Protein AF-A0A077Z9S3-F1 (afdb_monomer)

Structure (mmCIF, N/CA/C/O backbone):
data_AF-A0A077Z9S3-F1
#
_entry.id   AF-A0A077Z9S3-F1
#
loop_
_atom_site.group_PDB
_atom_site.id
_atom_site.type_symbol
_atom_site.label_atom_id
_atom_site.label_alt_id
_atom_site.label_comp_id
_atom_site.label_asym_id
_atom_site.label_entity_id
_atom_site.label_seq_id
_atom_site.pdbx_PDB_ins_code
_atom_site.Cartn_x
_atom_site.Cartn_y
_atom_site.Cartn_z
_atom_site.occupancy
_atom_site.B_iso_or_equiv
_atom_site.auth_seq_id
_atom_site.auth_comp_id
_atom_site.auth_asym_id
_atom_site.auth_atom_id
_atom_site.pdbx_PDB_model_num
ATOM 1 N N . MET A 1 1 ? 0.930 -0.945 -27.521 1.00 84.94 1 MET A N 1
ATOM 2 C CA . MET A 1 1 ? 1.842 -0.625 -26.399 1.00 84.94 1 MET A CA 1
ATOM 3 C C . MET A 1 1 ? 2.915 0.375 -26.800 1.00 84.94 1 MET A C 1
ATOM 5 O O . MET A 1 1 ? 3.023 1.391 -26.134 1.00 84.94 1 MET A O 1
ATOM 9 N N . GLU A 1 2 ? 3.645 0.164 -27.898 1.00 87.12 2 GLU A N 1
ATOM 10 C CA . GLU A 1 2 ? 4.717 1.086 -28.324 1.00 87.12 2 GLU A CA 1
ATOM 11 C C . GLU A 1 2 ? 4.262 2.539 -28.501 1.00 87.12 2 GLU A C 1
ATOM 13 O O . GLU A 1 2 ? 4.891 3.433 -27.949 1.00 87.12 2 GLU A O 1
ATOM 18 N N . ALA A 1 3 ? 3.127 2.785 -29.165 1.00 88.88 3 ALA A N 1
ATOM 19 C CA . ALA A 1 3 ? 2.590 4.142 -29.313 1.00 88.88 3 ALA A CA 1
ATOM 20 C C . ALA A 1 3 ? 2.278 4.819 -27.961 1.00 88.88 3 ALA A C 1
ATOM 22 O O . ALA A 1 3 ? 2.549 6.005 -27.786 1.00 88.88 3 ALA A O 1
ATOM 23 N N . LEU A 1 4 ? 1.761 4.056 -26.986 1.00 89.69 4 LEU A N 1
ATOM 24 C CA . LEU A 1 4 ? 1.495 4.552 -25.630 1.00 89.69 4 LEU A CA 1
ATOM 25 C C . LEU A 1 4 ? 2.792 4.879 -24.888 1.00 89.69 4 LEU A C 1
ATOM 27 O O . LEU A 1 4 ? 2.858 5.896 -24.204 1.00 89.69 4 LEU A O 1
ATOM 31 N N . HIS A 1 5 ? 3.820 4.039 -25.024 1.00 91.12 5 HIS A N 1
ATOM 32 C CA . HIS A 1 5 ? 5.128 4.291 -24.420 1.00 91.12 5 HIS A CA 1
ATOM 33 C C . HIS A 1 5 ? 5.803 5.501 -25.062 1.00 91.12 5 HIS A C 1
ATOM 35 O O . HIS A 1 5 ? 6.268 6.380 -24.349 1.00 91.12 5 HIS A O 1
ATOM 41 N N . HIS A 1 6 ? 5.789 5.600 -26.392 1.00 91.62 6 HIS A N 1
ATOM 42 C CA . HIS A 1 6 ? 6.378 6.729 -27.104 1.00 91.62 6 HIS A CA 1
ATOM 43 C C . HIS A 1 6 ? 5.697 8.050 -26.719 1.00 91.62 6 HIS A C 1
ATOM 45 O O . HIS A 1 6 ? 6.374 9.005 -26.349 1.00 91.62 6 HIS A O 1
ATOM 51 N N . GLY A 1 7 ? 4.359 8.094 -26.717 1.00 93.25 7 GLY A N 1
ATOM 52 C CA . GLY A 1 7 ? 3.612 9.260 -26.235 1.00 93.25 7 GLY A CA 1
ATOM 53 C C . GLY A 1 7 ? 3.883 9.572 -24.759 1.00 93.25 7 GLY A C 1
ATOM 54 O O . GLY A 1 7 ? 4.046 10.734 -24.397 1.00 93.25 7 GLY A O 1
ATOM 55 N N . GLY A 1 8 ? 3.994 8.538 -23.920 1.00 92.94 8 GLY A N 1
ATOM 56 C CA . GLY A 1 8 ? 4.335 8.666 -22.505 1.00 92.94 8 GLY A CA 1
ATOM 57 C C . GLY A 1 8 ? 5.706 9.302 -22.268 1.00 92.94 8 GLY A C 1
ATOM 58 O O . GLY A 1 8 ? 5.798 10.231 -21.474 1.00 92.94 8 GLY A O 1
ATOM 59 N N . ILE A 1 9 ? 6.740 8.894 -23.011 1.00 94.19 9 ILE A N 1
ATOM 60 C CA . ILE A 1 9 ? 8.078 9.501 -22.909 1.00 94.19 9 ILE A CA 1
ATOM 61 C C . ILE A 1 9 ? 8.034 10.988 -23.268 1.00 94.19 9 ILE A C 1
ATOM 63 O O . ILE A 1 9 ? 8.572 11.816 -22.539 1.00 94.19 9 ILE A O 1
ATOM 67 N N . TRP A 1 10 ? 7.372 11.359 -24.368 1.00 95.38 10 TRP A N 1
ATOM 68 C CA . TRP A 1 10 ? 7.270 12.771 -24.751 1.00 95.38 10 TRP A CA 1
ATOM 69 C C . TRP A 1 10 ? 6.488 13.599 -23.732 1.00 95.38 10 TRP A C 1
ATOM 71 O O . TRP A 1 10 ? 6.837 14.756 -23.493 1.00 95.38 10 TRP A O 1
ATOM 81 N N . PHE A 1 11 ? 5.482 13.002 -23.092 1.00 93.75 11 PHE A N 1
ATOM 82 C CA . PHE A 1 11 ? 4.783 13.622 -21.974 1.00 93.75 11 PHE A CA 1
ATOM 83 C C . PHE A 1 11 ? 5.710 13.846 -20.770 1.00 93.75 11 PHE A C 1
ATOM 85 O O . PHE A 1 11 ? 5.720 14.938 -20.210 1.00 93.75 11 PHE A O 1
ATOM 92 N N . GLU A 1 12 ? 6.520 12.860 -20.390 1.00 93.19 12 GLU A N 1
ATOM 93 C CA . GLU A 1 12 ? 7.473 12.982 -19.278 1.00 93.19 12 GLU A CA 1
ATOM 94 C C . GLU A 1 12 ? 8.556 14.032 -19.566 1.00 93.19 12 GLU A C 1
ATOM 96 O O . GLU A 1 12 ? 8.849 14.869 -18.713 1.00 93.19 12 GLU A O 1
ATOM 101 N N . VAL A 1 13 ? 9.085 14.068 -20.794 1.00 93.94 13 VAL A N 1
ATOM 102 C CA . VAL A 1 13 ? 10.034 15.103 -21.239 1.00 93.94 13 VAL A CA 1
ATOM 103 C C . VAL A 1 13 ? 9.402 16.491 -21.171 1.00 93.94 13 VAL A C 1
ATOM 105 O O . VAL A 1 13 ? 10.035 17.438 -20.699 1.00 93.94 13 VAL A O 1
ATOM 108 N N . TRP A 1 14 ? 8.162 16.634 -21.642 1.00 95.69 14 TRP A N 1
ATOM 109 C CA . TRP A 1 14 ? 7.419 17.886 -21.523 1.00 95.69 14 TRP A CA 1
ATOM 110 C C . TRP A 1 14 ? 7.250 18.283 -20.052 1.00 95.69 14 TRP A C 1
ATOM 112 O O . TRP A 1 14 ? 7.585 19.407 -19.686 1.00 95.69 14 TRP A O 1
ATOM 122 N N . LEU A 1 15 ? 6.842 17.346 -19.193 1.00 93.50 15 LEU A N 1
ATOM 123 C CA . LEU A 1 15 ? 6.618 17.576 -17.768 1.00 93.50 15 LEU A CA 1
ATOM 124 C C . LEU A 1 15 ? 7.894 18.045 -17.050 1.00 93.50 15 LEU A C 1
ATOM 126 O O . LEU A 1 15 ? 7.853 19.009 -16.282 1.00 93.50 15 LEU A O 1
ATOM 130 N N . GLN A 1 16 ? 9.035 17.410 -17.330 1.00 93.56 16 GLN A N 1
ATOM 131 C CA . GLN A 1 16 ? 10.335 17.799 -16.777 1.00 93.56 16 GLN A CA 1
ATOM 132 C C . GLN A 1 16 ? 10.778 19.189 -17.243 1.00 93.56 16 GLN A C 1
ATOM 134 O O . GLN A 1 16 ? 11.301 19.968 -16.446 1.00 93.56 16 GLN A O 1
ATOM 139 N N . LYS A 1 17 ? 10.538 19.532 -18.516 1.00 94.06 17 LYS A N 1
ATOM 140 C CA . LYS A 1 17 ? 10.841 20.867 -19.053 1.00 94.06 17 LYS A CA 1
ATOM 141 C C . LYS A 1 17 ? 9.954 21.946 -18.439 1.00 94.06 17 LYS A C 1
ATOM 143 O O . LYS A 1 17 ? 10.453 23.009 -18.085 1.00 94.06 17 LYS A O 1
ATOM 148 N N . THR A 1 18 ? 8.658 21.682 -18.300 1.00 94.00 18 THR A N 1
ATOM 149 C CA . THR A 1 18 ? 7.697 22.639 -17.740 1.00 94.00 18 THR A CA 1
ATOM 150 C C . THR A 1 18 ? 7.936 22.886 -16.252 1.00 94.00 18 THR A C 1
ATOM 152 O O . THR A 1 18 ? 7.822 24.022 -15.801 1.00 94.00 18 THR A O 1
ATOM 155 N N . MET A 1 19 ? 8.303 21.855 -15.486 1.00 89.75 19 MET A N 1
ATOM 156 C CA . MET A 1 19 ? 8.546 21.955 -14.040 1.00 89.75 19 MET A CA 1
ATOM 157 C C . MET A 1 19 ? 10.037 21.940 -13.680 1.00 89.75 19 MET A C 1
ATOM 159 O O . MET A 1 19 ? 10.439 21.365 -12.665 1.00 89.75 19 MET A O 1
ATOM 163 N N . HIS A 1 20 ? 10.864 22.571 -14.512 1.00 87.56 20 HIS A N 1
ATOM 164 C CA . HIS A 1 20 ? 12.308 22.614 -14.312 1.00 87.56 20 HIS A CA 1
ATOM 165 C C . HIS A 1 20 ? 12.680 23.129 -12.905 1.00 87.56 20 HIS A C 1
ATOM 167 O O . HIS A 1 20 ? 12.107 24.094 -12.398 1.00 87.56 20 HIS A O 1
ATOM 173 N N . GLY A 1 21 ? 13.655 22.476 -12.264 1.00 87.31 21 GLY A N 1
ATOM 174 C CA . GLY A 1 21 ? 14.138 22.832 -10.922 1.00 87.31 21 GLY A CA 1
ATOM 175 C C . GLY A 1 21 ? 13.307 22.289 -9.751 1.00 87.31 21 GLY A C 1
ATOM 176 O O . GLY A 1 21 ? 13.644 22.553 -8.603 1.00 87.31 21 GLY A O 1
ATOM 177 N N . GLN A 1 22 ? 12.249 21.507 -9.996 1.00 87.62 22 GLN A N 1
ATOM 178 C CA . GLN A 1 22 ? 11.432 20.904 -8.928 1.00 87.62 22 GLN A CA 1
ATOM 179 C C . GLN A 1 22 ? 11.882 19.488 -8.524 1.00 87.62 22 GLN A C 1
ATOM 181 O O . GLN A 1 22 ? 11.200 18.828 -7.739 1.00 87.62 22 GLN A O 1
ATOM 186 N N . ALA A 1 23 ? 13.022 19.012 -9.038 1.00 86.31 23 ALA A N 1
ATOM 187 C CA . ALA A 1 23 ? 13.482 17.637 -8.843 1.00 86.31 23 ALA A CA 1
ATOM 188 C C . ALA A 1 23 ? 13.588 17.246 -7.361 1.00 86.31 23 ALA A C 1
ATOM 190 O O . ALA A 1 23 ? 13.010 16.238 -6.964 1.00 86.31 23 ALA A O 1
ATOM 191 N N . ASP A 1 24 ? 14.225 18.074 -6.530 1.00 84.88 24 ASP A N 1
ATOM 192 C CA . ASP A 1 24 ? 14.388 17.782 -5.100 1.00 84.88 24 ASP A CA 1
ATOM 193 C C . ASP A 1 24 ? 13.048 17.711 -4.362 1.00 84.88 24 ASP A C 1
ATOM 195 O O . ASP A 1 24 ? 12.854 16.857 -3.494 1.00 84.88 24 ASP A O 1
ATOM 199 N N . ARG A 1 25 ? 12.080 18.558 -4.744 1.00 84.81 25 ARG A N 1
ATOM 200 C CA . ARG A 1 25 ? 10.734 18.529 -4.158 1.00 84.81 25 ARG A CA 1
ATOM 201 C C . ARG A 1 25 ? 10.002 17.245 -4.520 1.00 84.81 25 ARG A C 1
ATOM 203 O O . ARG A 1 25 ? 9.473 16.590 -3.627 1.00 84.81 25 ARG A O 1
ATOM 210 N N . PHE A 1 26 ? 10.012 16.845 -5.790 1.00 84.62 26 PHE A N 1
ATOM 211 C CA . PHE A 1 26 ? 9.380 15.593 -6.217 1.00 84.62 26 PHE A CA 1
ATOM 212 C C . PHE A 1 26 ? 10.079 14.360 -5.632 1.00 84.62 26 PHE A C 1
ATOM 214 O O . PHE A 1 26 ? 9.418 13.424 -5.176 1.00 84.62 26 PHE A O 1
ATOM 221 N N . LEU A 1 27 ? 11.409 14.369 -5.531 1.00 81.31 27 LEU A N 1
ATOM 222 C CA . LEU A 1 27 ? 12.151 13.311 -4.844 1.00 81.31 27 LEU A CA 1
ATOM 223 C C . LEU A 1 27 ? 11.782 13.231 -3.356 1.00 81.31 27 LEU A C 1
ATOM 225 O O . LEU A 1 27 ? 11.619 12.127 -2.837 1.00 81.31 27 LEU A O 1
ATOM 229 N N . SER A 1 28 ? 11.601 14.371 -2.684 1.00 77.75 28 SER A N 1
ATOM 230 C CA . SER A 1 28 ? 11.150 14.424 -1.290 1.00 77.75 28 SER A CA 1
ATOM 231 C C . SER A 1 28 ? 9.721 13.899 -1.128 1.00 77.75 28 SER A C 1
ATOM 233 O O . SER A 1 28 ? 9.504 12.978 -0.347 1.00 77.75 28 SER A O 1
ATOM 235 N N . ILE A 1 29 ? 8.766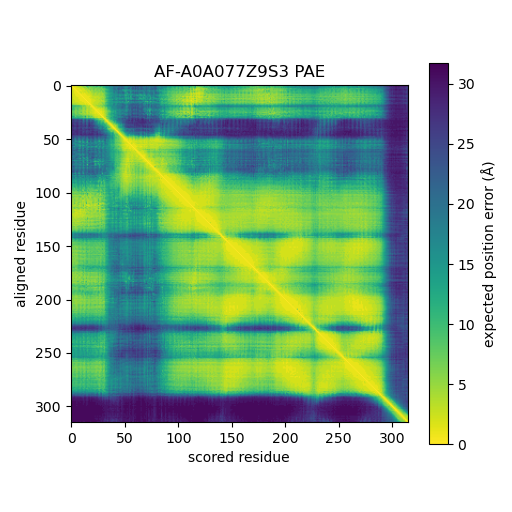 14.370 -1.937 1.00 74.56 29 ILE A N 1
ATOM 236 C CA . ILE A 1 29 ? 7.364 13.905 -1.917 1.00 74.56 29 ILE A CA 1
ATOM 237 C C . ILE A 1 29 ? 7.276 12.394 -2.157 1.00 74.56 29 ILE A C 1
ATOM 239 O O . ILE A 1 29 ? 6.476 11.693 -1.545 1.00 74.56 29 ILE A O 1
ATOM 243 N N . THR A 1 30 ? 8.133 11.864 -3.030 1.00 70.44 30 THR A N 1
ATOM 244 C CA . THR A 1 30 ? 8.186 10.423 -3.305 1.00 70.44 30 THR A CA 1
ATOM 245 C C . THR A 1 30 ? 8.661 9.612 -2.094 1.00 70.44 30 THR A C 1
ATOM 247 O O . THR A 1 30 ? 8.272 8.452 -1.946 1.00 70.44 30 THR A O 1
ATOM 250 N N . LYS A 1 31 ? 9.504 10.203 -1.239 1.00 67.56 31 LYS A N 1
ATOM 251 C CA . LYS A 1 31 ? 10.012 9.594 0.000 1.00 67.56 31 LYS A CA 1
ATOM 252 C C . LYS A 1 31 ? 9.082 9.822 1.193 1.00 67.56 31 LYS A C 1
ATOM 254 O O . LYS A 1 31 ? 9.065 9.008 2.110 1.00 67.56 31 LYS A O 1
ATOM 259 N N . VAL A 1 32 ? 8.321 10.908 1.179 1.00 52.31 32 VAL A N 1
ATOM 260 C CA . VAL A 1 32 ? 7.571 11.423 2.322 1.00 52.31 32 VAL A CA 1
ATOM 261 C C . VAL A 1 32 ? 6.094 11.458 1.940 1.00 52.31 32 VAL A C 1
ATOM 263 O O . VAL A 1 32 ? 5.569 12.451 1.448 1.00 52.31 32 VAL A O 1
ATOM 266 N N . GLY A 1 33 ? 5.420 10.326 2.145 1.00 41.97 33 GLY A N 1
ATOM 267 C CA . GLY A 1 33 ? 3.963 10.217 2.054 1.00 41.97 33 GLY A CA 1
ATOM 268 C C . GLY A 1 33 ? 3.279 10.808 3.285 1.00 41.97 33 GLY A C 1
ATOM 269 O O . GLY A 1 33 ? 2.503 10.110 3.929 1.00 41.97 33 GLY A O 1
ATOM 270 N N . ASP A 1 34 ? 3.614 12.047 3.647 1.00 37.66 34 ASP A N 1
ATOM 271 C CA . ASP A 1 34 ? 3.241 12.619 4.938 1.00 37.66 34 ASP A CA 1
ATOM 272 C C . ASP A 1 34 ? 2.156 13.689 4.777 1.00 37.66 34 ASP A C 1
ATOM 274 O O . ASP A 1 34 ? 2.315 14.651 4.011 1.00 37.66 34 ASP A O 1
ATOM 278 N N . PRO A 1 35 ? 1.001 13.511 5.434 1.00 38.78 35 PRO A N 1
ATOM 279 C CA . PRO A 1 35 ? -0.052 14.480 5.391 1.00 38.78 35 PRO A CA 1
ATOM 280 C C . PRO A 1 35 ? 0.077 15.481 6.542 1.00 38.78 35 PRO A C 1
ATOM 282 O O . PRO A 1 35 ? -0.197 15.148 7.687 1.00 38.78 35 PRO A O 1
ATOM 285 N N . ASP A 1 36 ? 0.324 16.747 6.197 1.00 31.02 36 ASP A N 1
ATOM 286 C CA . ASP A 1 36 ? 0.110 17.863 7.125 1.00 31.02 36 ASP A CA 1
ATOM 287 C C . ASP A 1 36 ? -1.286 17.793 7.761 1.00 31.02 36 ASP A C 1
ATOM 289 O O . ASP A 1 36 ? -2.307 17.852 7.059 1.00 31.02 36 ASP A O 1
ATOM 293 N N . LEU A 1 37 ? -1.292 17.654 9.086 1.00 29.12 37 LEU A N 1
ATOM 294 C CA . LEU A 1 37 ? -2.441 17.696 9.976 1.00 29.12 37 LEU A CA 1
ATOM 295 C C . LEU A 1 37 ? -2.176 18.796 11.006 1.00 29.12 37 LEU A C 1
ATOM 297 O O . LEU A 1 37 ? -1.380 18.591 11.914 1.00 29.12 37 LEU A O 1
ATOM 301 N N . LEU A 1 38 ? -2.870 19.932 10.898 1.00 32.28 38 LEU A N 1
ATOM 302 C CA . LEU A 1 38 ? -3.254 20.725 12.070 1.00 32.28 38 LEU A CA 1
ATOM 303 C C . LEU A 1 38 ? -4.366 21.726 11.703 1.00 32.28 38 LEU A C 1
ATOM 305 O O . LEU A 1 38 ? -4.126 22.897 11.431 1.00 32.28 38 LEU A O 1
ATOM 309 N N . ILE A 1 39 ? -5.614 21.256 11.707 1.00 36.28 39 ILE A N 1
ATOM 310 C CA . ILE A 1 39 ? -6.779 22.114 11.960 1.00 36.28 39 ILE A CA 1
ATOM 311 C C . ILE A 1 39 ? -7.318 21.665 13.306 1.00 36.28 39 ILE A C 1
ATOM 313 O O . ILE A 1 39 ? -8.027 20.666 13.397 1.00 36.28 39 ILE A O 1
ATOM 317 N N . LEU A 1 40 ? -6.902 22.360 14.363 1.00 28.83 40 LEU A N 1
ATOM 318 C CA . LEU A 1 40 ? -7.507 22.203 15.682 1.00 28.83 40 LEU A CA 1
ATOM 319 C C . LEU A 1 40 ? -7.214 23.375 16.612 1.00 28.83 40 LEU A C 1
ATOM 321 O O . LEU A 1 40 ? -6.951 23.183 17.782 1.00 28.83 40 LEU A O 1
ATOM 325 N N . TYR A 1 41 ? -7.309 24.599 16.111 1.00 35.53 41 TYR A N 1
ATOM 326 C CA . TYR A 1 41 ? -7.558 25.760 16.956 1.00 35.53 41 TYR A CA 1
ATOM 327 C C . TYR A 1 41 ? -8.325 26.748 16.101 1.00 35.53 41 TYR A C 1
ATOM 329 O O . TYR A 1 41 ? -7.807 27.126 15.060 1.00 35.53 41 TYR A O 1
ATOM 337 N N . LEU A 1 42 ? -9.564 27.060 16.489 1.00 43.66 42 LEU A N 1
ATOM 338 C CA . LEU A 1 42 ? -10.314 28.300 16.230 1.00 43.66 42 LEU A CA 1
ATOM 339 C C . LEU A 1 42 ? -11.816 28.003 16.370 1.00 43.66 42 LEU A C 1
ATOM 341 O O . LEU A 1 42 ? -12.539 27.856 15.390 1.00 43.66 42 LEU A O 1
ATOM 345 N N . PHE A 1 43 ? -12.288 27.926 17.613 1.00 46.44 43 PHE A N 1
ATOM 346 C CA . PHE A 1 43 ? -13.701 28.147 17.918 1.00 46.44 43 PHE A CA 1
ATOM 347 C C . PHE A 1 43 ? -13.798 29.107 19.108 1.00 46.44 43 PHE A C 1
ATOM 349 O O . PHE A 1 43 ? -13.728 28.675 20.259 1.00 46.44 43 PHE A O 1
ATOM 356 N N . PRO A 1 44 ? -13.870 30.429 18.872 1.00 51.94 44 PRO A N 1
ATOM 357 C CA . PRO A 1 44 ? -14.204 31.371 19.926 1.00 51.94 44 PRO A CA 1
ATOM 358 C C . PRO A 1 44 ? -15.703 31.279 20.254 1.00 51.94 44 PRO A C 1
ATOM 360 O O . PRO A 1 44 ? -16.551 31.222 19.366 1.00 51.94 44 PRO A O 1
ATOM 363 N N . PHE A 1 45 ? -16.018 31.323 21.550 1.00 53.97 45 PHE A N 1
ATOM 364 C CA . PHE A 1 45 ? -17.356 31.216 22.163 1.00 53.97 45 PHE A CA 1
ATOM 365 C C . PHE A 1 45 ? -18.383 32.281 21.698 1.00 53.97 45 PHE A C 1
ATOM 367 O O . PHE A 1 45 ? -19.546 32.236 22.085 1.00 53.97 45 PHE A O 1
ATOM 374 N N . VAL A 1 46 ? -17.969 33.244 20.868 1.00 51.88 46 VAL A N 1
ATOM 375 C CA . VAL A 1 46 ? -18.704 34.483 20.552 1.00 51.88 46 VAL A CA 1
ATOM 376 C C . VAL A 1 46 ? -19.698 34.324 19.383 1.00 51.88 46 VAL A C 1
ATOM 378 O O . VAL A 1 46 ? -20.577 35.160 19.212 1.00 51.88 46 VAL A O 1
ATOM 381 N N . ILE A 1 47 ? -19.634 33.239 18.598 1.00 59.34 47 ILE A N 1
ATOM 382 C CA . ILE A 1 47 ? -20.477 33.054 17.389 1.00 59.34 47 ILE A CA 1
ATOM 383 C C . ILE A 1 47 ? -21.839 32.388 17.697 1.00 59.34 47 ILE A C 1
ATOM 385 O O . ILE A 1 47 ? -22.722 32.354 16.845 1.00 59.34 47 ILE A O 1
ATOM 389 N N . LEU A 1 48 ? -22.055 31.901 18.923 1.00 60.19 48 LEU A N 1
ATOM 390 C CA . LEU A 1 48 ? -23.188 31.028 19.268 1.00 60.19 48 LEU A CA 1
ATOM 391 C C . LEU A 1 48 ? -24.544 31.739 19.458 1.00 60.19 48 LEU A C 1
ATOM 393 O O . LEU A 1 48 ? -25.531 31.065 19.733 1.00 60.19 48 LEU A O 1
ATOM 397 N N . HIS A 1 49 ? -24.634 33.065 19.306 1.00 65.06 49 HIS A N 1
ATOM 398 C CA . HIS A 1 49 ? -25.888 33.819 19.475 1.00 65.06 49 HIS A CA 1
ATOM 399 C C . HIS A 1 49 ? -26.471 34.302 18.133 1.00 65.06 49 HIS A C 1
ATOM 401 O O . HIS A 1 49 ? -26.683 35.494 17.919 1.00 65.06 49 HIS A O 1
ATOM 407 N N . GLY A 1 50 ? -26.687 33.375 17.196 1.00 71.25 50 GLY A N 1
ATOM 408 C CA . GLY A 1 50 ? -27.313 33.666 15.900 1.00 71.25 50 GLY A CA 1
ATOM 409 C C . GLY A 1 50 ? -28.807 33.343 15.881 1.00 71.25 50 GLY A C 1
ATOM 410 O O . GLY A 1 50 ? -29.193 32.218 16.201 1.00 71.25 50 GLY A O 1
ATOM 411 N N . GLU A 1 51 ? -29.641 34.292 15.456 1.00 80.25 51 GLU A N 1
ATOM 412 C CA . GLU A 1 51 ? -31.071 34.055 15.224 1.00 80.25 51 GLU A CA 1
ATOM 413 C C . GLU A 1 51 ? -31.299 33.204 13.967 1.00 80.25 51 GLU A C 1
ATOM 415 O O . GLU A 1 51 ? -30.542 33.271 12.994 1.00 80.25 51 GLU A O 1
ATOM 420 N N . ARG A 1 52 ? -32.356 32.384 13.967 1.00 87.50 52 ARG A N 1
ATOM 421 C CA . ARG A 1 52 ? -32.780 31.667 12.759 1.00 87.50 52 ARG A CA 1
ATOM 422 C C . ARG A 1 52 ? -33.666 32.573 11.907 1.00 87.50 52 ARG A C 1
ATOM 424 O O . ARG A 1 52 ? -34.516 33.256 12.473 1.00 87.50 52 ARG A O 1
ATOM 431 N N . PRO A 1 53 ? -33.579 32.517 10.565 1.00 89.56 53 PRO A N 1
ATOM 432 C CA . PRO A 1 53 ? -34.394 33.363 9.689 1.00 89.56 53 PRO A CA 1
ATOM 433 C C . PRO A 1 53 ? -35.900 33.276 9.964 1.00 89.56 53 PRO A C 1
ATOM 435 O O . PRO A 1 53 ? -36.599 34.282 9.901 1.00 89.56 53 PRO A O 1
ATOM 438 N N . TYR A 1 54 ? -36.397 32.083 10.312 1.00 88.56 54 TYR A N 1
ATOM 439 C CA . TYR A 1 54 ? -37.815 31.890 10.616 1.00 88.56 54 TYR A CA 1
ATOM 440 C C . TYR A 1 54 ? -38.229 32.501 11.961 1.00 88.56 54 TYR A C 1
ATOM 442 O O . TYR A 1 54 ? -39.379 32.872 12.110 1.00 88.56 54 TYR A O 1
ATOM 450 N N . TRP A 1 55 ? -37.325 32.638 12.934 1.00 87.12 55 TRP A N 1
ATOM 451 C CA . TRP A 1 55 ? -37.612 33.374 14.173 1.00 87.12 55 TRP A CA 1
ATOM 452 C C . TRP A 1 55 ? -37.528 34.878 13.920 1.00 87.12 55 TRP A C 1
ATOM 454 O O . TRP A 1 55 ? -38.457 35.611 14.238 1.00 87.12 55 TRP A O 1
ATOM 464 N N . TYR A 1 56 ? -36.459 35.301 13.240 1.00 89.31 56 TYR A N 1
ATOM 465 C CA . TYR A 1 56 ? -36.141 36.696 12.949 1.00 89.31 56 TYR A CA 1
ATOM 466 C C . TYR A 1 56 ? -37.310 37.449 12.301 1.00 89.31 56 TYR A C 1
ATOM 468 O O . TYR A 1 56 ? -37.678 38.534 12.745 1.00 89.31 56 TYR A O 1
ATOM 476 N N . VAL A 1 57 ? -37.920 36.856 11.267 1.00 91.00 57 VAL A N 1
ATOM 477 C CA . VAL A 1 57 ? -39.008 37.472 10.488 1.00 91.00 57 VAL A CA 1
ATOM 478 C C . VAL A 1 57 ? -40.254 37.748 11.337 1.00 91.00 57 VAL A C 1
ATOM 480 O O . VAL A 1 57 ? -40.887 38.788 11.157 1.00 91.00 57 VAL A O 1
ATOM 483 N N . TYR A 1 58 ? -40.594 36.850 12.265 1.00 87.06 58 TYR A N 1
ATOM 484 C CA . TYR A 1 58 ? -41.743 37.029 13.156 1.00 87.06 58 TYR A CA 1
ATOM 485 C C . TYR A 1 58 ? -41.410 37.937 14.347 1.00 87.06 58 TYR A C 1
ATOM 487 O O . TYR A 1 58 ? -42.244 38.760 14.714 1.00 87.06 58 TYR A O 1
ATOM 495 N N . GLU A 1 59 ? -40.193 37.858 14.893 1.00 88.12 59 GLU A N 1
ATOM 496 C CA . GLU A 1 59 ? -39.746 38.704 16.011 1.00 88.12 59 GLU A CA 1
ATOM 497 C C . GLU A 1 59 ? -39.646 40.189 15.613 1.00 88.12 59 GLU A C 1
ATOM 499 O O . GLU A 1 59 ? -39.980 41.075 16.395 1.00 88.12 59 GLU A O 1
ATOM 504 N N . HIS A 1 60 ? -39.255 40.478 14.366 1.00 90.31 60 HIS A N 1
ATOM 505 C CA . HIS A 1 60 ? -39.074 41.845 13.859 1.00 90.31 60 HIS A CA 1
ATOM 506 C C . HIS A 1 60 ? -40.285 42.389 13.078 1.00 90.31 60 HIS A C 1
ATOM 508 O O . HIS A 1 60 ? -40.194 43.451 12.459 1.00 90.31 60 HIS A O 1
ATOM 514 N N . GLY A 1 61 ? -41.422 41.682 13.067 1.00 87.94 61 GLY A N 1
ATOM 515 C CA . GLY A 1 61 ? -42.654 42.151 12.418 1.00 87.94 61 GLY A CA 1
ATOM 516 C C . GLY A 1 61 ? -42.569 42.283 10.890 1.00 87.94 61 GLY A C 1
ATOM 517 O O . GLY A 1 61 ? -43.242 43.132 10.301 1.00 87.94 61 GLY A O 1
ATOM 518 N N . MET A 1 62 ? -41.751 41.462 10.221 1.00 90.31 62 MET A N 1
ATOM 519 C CA . MET A 1 62 ? -41.566 41.489 8.763 1.00 90.31 62 MET A CA 1
ATOM 520 C C . MET A 1 62 ? -42.698 40.745 8.031 1.00 90.31 62 MET A C 1
ATOM 522 O O . MET A 1 62 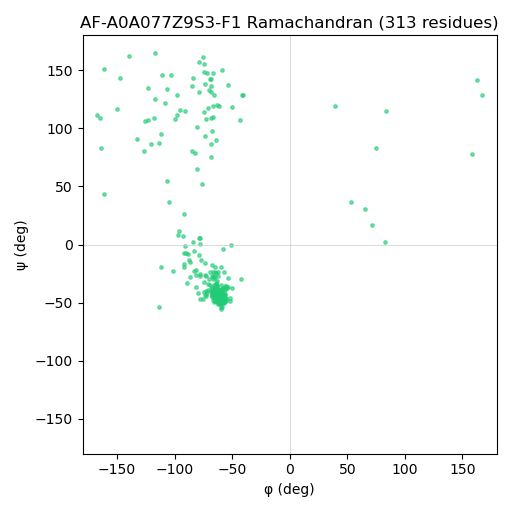? -42.479 39.721 7.382 1.00 90.31 62 MET A O 1
ATOM 526 N N . ASN A 1 63 ? -43.921 41.269 8.129 1.00 85.56 63 ASN A N 1
ATOM 527 C CA . ASN A 1 63 ? -45.154 40.597 7.695 1.00 85.56 63 ASN A CA 1
ATOM 528 C C . ASN A 1 63 ? -45.157 40.168 6.216 1.00 85.56 63 ASN A C 1
ATOM 530 O O . ASN A 1 63 ? -45.598 39.061 5.897 1.00 85.56 63 ASN A O 1
ATOM 534 N N . ASP A 1 64 ? -44.609 40.993 5.320 1.00 89.88 64 ASP A N 1
ATOM 535 C CA . ASP A 1 64 ? -44.524 40.657 3.893 1.00 89.88 64 ASP A CA 1
ATOM 536 C C . ASP A 1 64 ? -43.650 39.419 3.657 1.00 89.88 64 ASP A C 1
ATOM 538 O O . ASP A 1 64 ? -44.034 38.515 2.912 1.00 89.88 64 ASP A O 1
ATOM 542 N N . ALA A 1 65 ? -42.506 39.335 4.343 1.00 87.88 65 ALA A N 1
ATOM 543 C CA . ALA A 1 65 ? -41.609 38.186 4.273 1.00 87.88 65 ALA A CA 1
ATOM 544 C C . ALA A 1 65 ? -42.211 36.956 4.972 1.00 87.88 65 ALA A C 1
ATOM 546 O O . ALA A 1 65 ? -42.108 35.848 4.445 1.00 87.88 65 ALA A O 1
ATOM 547 N N . ALA A 1 66 ? -42.891 37.144 6.109 1.00 86.69 66 ALA A N 1
ATOM 548 C CA . ALA A 1 66 ? -43.554 36.075 6.858 1.00 86.69 66 ALA A CA 1
ATOM 549 C C . ALA A 1 66 ? -44.619 35.361 6.014 1.00 86.69 66 ALA A C 1
ATOM 551 O O . ALA A 1 66 ? -44.696 34.135 6.030 1.00 86.69 66 ALA A O 1
ATOM 552 N N . SER A 1 67 ? -45.392 36.119 5.227 1.00 86.56 67 SER A N 1
ATOM 553 C CA . SER A 1 67 ? -46.451 35.577 4.362 1.00 86.56 67 SER A CA 1
ATOM 554 C C . SER A 1 67 ? -45.930 34.708 3.210 1.00 86.56 67 SER A C 1
ATOM 556 O O . SER A 1 67 ? -46.650 33.849 2.701 1.00 86.56 67 SER A O 1
ATOM 558 N N . GLN A 1 68 ? -44.674 34.911 2.804 1.00 91.19 68 GLN A N 1
ATOM 559 C CA . GLN A 1 68 ? -44.046 34.204 1.686 1.00 91.19 68 GLN A CA 1
ATOM 560 C C . GLN A 1 68 ? -43.115 33.074 2.145 1.00 91.19 68 GLN A C 1
ATOM 562 O O . GLN A 1 68 ? -42.846 32.140 1.380 1.00 91.19 68 GLN A O 1
ATOM 567 N N . LEU A 1 69 ? -42.607 33.138 3.379 1.00 88.88 69 LEU A N 1
ATOM 568 C CA . LEU A 1 69 ? -41.650 32.175 3.908 1.00 88.88 69 LEU A CA 1
ATOM 569 C C . LEU A 1 69 ? -42.341 30.845 4.243 1.00 88.88 69 LEU A C 1
ATOM 571 O O . LEU A 1 69 ? -43.147 30.747 5.164 1.00 88.88 69 LEU A O 1
ATOM 575 N N . LYS A 1 70 ? -41.989 29.786 3.508 1.00 88.38 70 LYS A N 1
ATOM 576 C CA . LYS A 1 70 ? -42.508 28.434 3.754 1.00 88.38 70 LYS A CA 1
ATOM 577 C C . LYS A 1 70 ? -41.779 27.773 4.922 1.00 88.38 70 LYS A C 1
ATOM 579 O O . LYS A 1 70 ? -40.550 27.722 4.939 1.00 88.38 70 LYS A O 1
ATOM 584 N N . GLN A 1 71 ? -42.542 27.216 5.858 1.00 87.75 71 GLN A N 1
ATOM 585 C CA . GLN A 1 71 ? -42.007 26.413 6.952 1.00 87.75 71 GLN A CA 1
ATOM 586 C C . GLN A 1 71 ? -41.820 24.958 6.516 1.00 87.75 71 GLN A C 1
ATOM 588 O O . GLN A 1 71 ? -42.699 24.367 5.888 1.00 87.75 71 GLN A O 1
ATOM 593 N N . PHE A 1 72 ? -40.689 24.367 6.889 1.00 89.88 72 PHE A N 1
ATOM 594 C CA . PHE A 1 72 ? -40.412 22.943 6.729 1.00 89.88 72 PHE A CA 1
ATOM 595 C C . PHE A 1 72 ? -40.233 22.293 8.104 1.00 89.88 72 PHE A C 1
ATOM 597 O O . PHE A 1 72 ? -39.999 22.981 9.097 1.00 89.88 72 PHE A O 1
ATOM 604 N N . SER A 1 73 ? -40.286 20.960 8.172 1.00 86.75 73 SER A N 1
ATOM 605 C CA . SER A 1 73 ? -40.068 20.223 9.428 1.00 86.75 73 SER A CA 1
ATOM 606 C C . SER A 1 73 ? -38.725 20.562 10.089 1.00 86.75 73 SER A C 1
ATOM 608 O O . SER A 1 73 ? -38.650 20.677 11.309 1.00 86.75 73 SER A O 1
ATOM 610 N N . LEU A 1 74 ? -37.683 20.796 9.284 1.00 83.50 74 LEU A N 1
ATOM 611 C CA . LEU A 1 74 ? -36.337 21.137 9.753 1.00 83.50 74 LEU A CA 1
ATOM 612 C C . LEU A 1 74 ? -36.175 22.612 10.173 1.00 83.50 74 LEU A C 1
ATOM 614 O O . LEU A 1 74 ? -35.158 22.996 10.741 1.00 83.50 74 LEU A O 1
ATOM 618 N N . THR A 1 75 ? -37.166 23.466 9.909 1.00 86.62 75 THR A N 1
ATOM 619 C CA . THR A 1 75 ? -37.126 24.881 10.306 1.00 86.62 75 THR A CA 1
ATOM 620 C C . THR A 1 75 ? -37.223 25.053 11.831 1.00 86.62 75 THR A C 1
ATOM 622 O O . THR A 1 75 ? -36.742 26.052 12.360 1.00 86.62 75 THR A O 1
ATOM 625 N N . CYS A 1 76 ? -37.794 24.073 12.542 1.00 83.31 76 CYS A N 1
ATOM 626 C CA . CYS A 1 76 ? -38.092 24.118 13.980 1.00 83.31 76 CYS A CA 1
ATOM 627 C C . CYS A 1 76 ? -36.975 23.563 14.891 1.00 83.31 76 CYS A C 1
ATOM 629 O O . CYS A 1 76 ? -37.256 23.073 15.983 1.00 83.31 76 CYS A O 1
ATOM 631 N N . GLU A 1 77 ? -35.713 23.589 14.462 1.00 81.06 77 GLU A N 1
ATOM 632 C CA . GLU A 1 77 ? -34.582 23.191 15.314 1.00 81.06 77 GLU A CA 1
ATOM 633 C C . GLU A 1 77 ? -34.365 24.184 16.471 1.00 81.06 77 GLU A C 1
ATOM 635 O O . GLU A 1 77 ? -34.463 25.391 16.281 1.00 81.06 77 GLU A O 1
ATOM 640 N N . THR A 1 78 ? -34.005 23.686 17.657 1.00 84.19 78 THR A N 1
ATOM 641 C CA . THR A 1 78 ? -33.895 24.483 18.897 1.00 84.19 78 THR A CA 1
ATOM 642 C C . THR A 1 78 ? -32.542 25.169 19.109 1.00 84.19 78 THR A C 1
ATOM 644 O O . THR A 1 78 ? -32.432 26.048 19.959 1.00 84.19 78 THR A O 1
ATOM 647 N N . GLY A 1 79 ? -31.499 24.779 18.368 1.00 78.19 79 GLY A N 1
ATOM 648 C CA . GLY A 1 79 ? -30.163 25.374 18.491 1.00 78.19 79 GLY A CA 1
ATOM 649 C C . GLY A 1 79 ? -30.035 26.726 17.772 1.00 78.19 79 GLY A C 1
ATOM 650 O O . GLY A 1 79 ? -30.777 26.964 16.814 1.00 78.19 79 GLY A O 1
ATOM 651 N N . PRO A 1 80 ? -29.078 27.589 18.163 1.00 79.94 80 PRO A N 1
ATOM 652 C CA . PRO A 1 80 ? -28.820 28.860 17.484 1.00 79.94 80 PRO A CA 1
ATOM 653 C C . PRO A 1 80 ? -28.468 28.654 16.002 1.00 79.94 80 PRO A C 1
ATOM 655 O O . PRO A 1 80 ? -27.917 27.624 15.615 1.00 79.94 80 PRO A O 1
ATOM 658 N N . GLY A 1 81 ? -28.795 29.635 15.159 1.00 80.12 81 GLY A N 1
ATOM 659 C CA . GLY A 1 81 ? -28.596 29.572 13.707 1.00 80.12 81 GLY A CA 1
ATOM 660 C C . GLY A 1 81 ? -27.140 29.722 13.249 1.00 80.12 81 GLY A C 1
ATOM 661 O O . GLY A 1 81 ? -26.833 29.387 12.105 1.00 80.12 81 GLY A O 1
ATOM 662 N N . SER A 1 82 ? -26.242 30.205 14.116 1.00 83.50 82 SER A N 1
ATOM 663 C CA . SER A 1 82 ? -24.839 30.462 13.778 1.00 83.50 82 SER A CA 1
ATOM 664 C C . SER A 1 82 ? -23.864 29.701 14.687 1.00 83.50 82 SER A C 1
ATOM 666 O O . SER A 1 82 ? -24.024 29.743 15.910 1.00 83.50 82 SER A O 1
ATOM 668 N N . PRO A 1 83 ? -22.827 29.057 14.115 1.00 84.75 83 PRO A N 1
ATOM 669 C CA . PRO A 1 83 ? -22.706 28.679 12.701 1.00 84.75 83 PRO A CA 1
ATOM 670 C C . PRO A 1 83 ? -23.596 27.465 12.364 1.00 84.75 83 PRO A C 1
ATOM 672 O O . PRO A 1 83 ? -23.973 26.692 13.242 1.00 84.75 83 PRO A O 1
ATOM 675 N N . SER A 1 84 ? -23.894 27.240 11.077 1.00 85.56 84 SER A N 1
ATOM 676 C CA . SER A 1 84 ? -24.603 26.022 10.647 1.00 85.56 84 SER A CA 1
ATOM 677 C C . SER A 1 84 ? -23.736 24.780 10.876 1.00 85.56 84 SER A C 1
ATOM 679 O O . SER A 1 84 ? -22.753 24.558 10.166 1.00 85.56 84 SER A O 1
ATOM 681 N N . GLY A 1 85 ? -24.118 23.943 11.847 1.00 75.56 85 GLY A N 1
ATOM 682 C CA . GLY A 1 85 ? -23.387 22.718 12.188 1.00 75.56 85 GLY A CA 1
ATOM 683 C C . GLY A 1 85 ? -23.266 21.737 11.016 1.00 75.56 85 GLY A C 1
ATOM 684 O O . GLY A 1 85 ? -22.190 21.188 10.780 1.00 75.56 85 GLY A O 1
ATOM 685 N N . HIS A 1 86 ? -24.331 21.577 10.223 1.00 77.75 86 HIS A N 1
ATOM 686 C CA . HIS A 1 86 ? -24.313 20.738 9.020 1.00 77.75 86 HIS A CA 1
ATOM 687 C C . HIS A 1 86 ? -23.320 21.258 7.977 1.00 77.75 86 HIS A C 1
ATOM 689 O O . HIS A 1 86 ? -22.536 20.473 7.440 1.00 77.75 86 HIS A O 1
ATOM 695 N N . ALA A 1 87 ? -23.318 22.570 7.709 1.00 86.00 87 ALA A N 1
ATOM 696 C CA . ALA A 1 87 ? -22.381 23.171 6.763 1.00 86.00 87 ALA A CA 1
ATOM 697 C C . ALA A 1 87 ? -20.936 23.053 7.262 1.00 86.00 87 ALA A C 1
ATOM 699 O O . ALA A 1 87 ? -20.055 22.678 6.495 1.00 86.00 87 ALA A O 1
ATOM 700 N N . MET A 1 88 ? -20.709 23.301 8.553 1.00 85.31 88 MET A N 1
ATOM 701 C CA . MET A 1 88 ? -19.399 23.198 9.189 1.00 85.31 88 MET A CA 1
ATOM 702 C C . MET A 1 88 ? -18.817 21.786 9.070 1.00 85.31 88 MET A C 1
ATOM 704 O O . MET A 1 88 ? -17.734 21.623 8.515 1.00 85.31 88 MET A O 1
ATOM 708 N N . ILE A 1 89 ? -19.544 20.758 9.524 1.00 73.81 89 ILE A N 1
ATOM 709 C CA . ILE A 1 89 ? -19.066 19.367 9.478 1.00 73.81 89 ILE A CA 1
ATOM 710 C C . ILE A 1 89 ? -18.873 18.914 8.026 1.00 73.81 89 ILE A C 1
ATOM 712 O O . ILE A 1 89 ? -17.859 18.295 7.702 1.00 73.81 89 ILE A O 1
ATOM 716 N N . THR A 1 90 ? -19.800 19.268 7.130 1.00 80.38 90 THR A N 1
ATOM 717 C CA . THR A 1 90 ? -19.690 18.935 5.701 1.00 80.38 90 THR A CA 1
ATOM 718 C C . THR A 1 90 ? -18.451 19.576 5.076 1.00 80.38 90 THR A C 1
ATOM 720 O O . THR A 1 90 ? -17.709 18.897 4.368 1.00 80.38 90 THR A O 1
ATOM 723 N N . ALA A 1 91 ? -18.173 20.848 5.375 1.00 86.00 91 ALA A N 1
ATOM 724 C CA . ALA A 1 91 ? -16.977 21.540 4.901 1.00 86.00 91 ALA A CA 1
ATOM 725 C C . ALA A 1 91 ? -15.689 20.909 5.453 1.00 86.00 91 ALA A C 1
ATOM 727 O O . ALA A 1 91 ? -14.740 20.712 4.695 1.00 86.00 91 ALA A O 1
ATOM 728 N N . SER A 1 92 ? -15.658 20.525 6.734 1.00 78.31 92 SER A N 1
ATOM 729 C CA . SER A 1 92 ? -14.511 19.828 7.331 1.00 78.31 92 SER A CA 1
ATOM 730 C C . SER A 1 92 ? -14.227 18.487 6.648 1.00 78.31 92 SER A C 1
ATOM 732 O O . SER A 1 92 ? -13.075 18.189 6.333 1.00 78.31 92 SER A O 1
ATOM 734 N N . VAL A 1 93 ? -15.263 17.691 6.366 1.00 79.31 93 VAL A N 1
ATOM 735 C CA . VAL A 1 93 ? -15.117 16.409 5.655 1.00 79.31 93 VAL A CA 1
ATOM 736 C C . VAL A 1 93 ? -14.624 16.630 4.224 1.00 79.31 93 VAL A C 1
ATOM 738 O O . VAL A 1 93 ? -13.679 15.969 3.790 1.00 79.31 93 VAL A O 1
ATOM 741 N N . TRP A 1 94 ? -15.209 17.587 3.498 1.00 85.62 94 TRP A N 1
ATOM 742 C CA . TRP A 1 94 ? -14.784 17.908 2.134 1.00 85.62 94 TRP A CA 1
ATOM 743 C C . TRP A 1 94 ? -13.348 18.415 2.064 1.00 85.62 94 TRP A C 1
ATOM 745 O O . TRP A 1 94 ? -12.623 18.013 1.157 1.00 85.62 94 TRP A O 1
ATOM 755 N N . TYR A 1 95 ? -12.910 19.234 3.023 1.00 86.69 95 TYR A N 1
ATOM 756 C CA . TYR A 1 95 ? -11.522 19.686 3.098 1.00 86.69 95 TYR A CA 1
ATOM 757 C C . TYR A 1 95 ? -10.556 18.497 3.157 1.00 86.69 95 TYR A C 1
ATOM 759 O O . TYR A 1 95 ? -9.627 18.429 2.357 1.00 86.69 95 TYR A O 1
ATOM 767 N N . ILE A 1 96 ? -10.813 17.517 4.032 1.00 81.56 96 ILE A N 1
ATOM 768 C CA . ILE A 1 96 ? -9.970 16.318 4.162 1.00 81.56 96 ILE A CA 1
ATOM 769 C C . ILE A 1 96 ? -9.934 15.528 2.847 1.00 81.56 96 ILE A C 1
ATOM 771 O O . ILE A 1 96 ? -8.855 15.145 2.395 1.00 81.56 96 ILE A O 1
ATOM 775 N N . ILE A 1 97 ? -11.089 15.312 2.209 1.00 85.50 97 ILE A N 1
ATOM 776 C CA . ILE A 1 97 ? -11.186 14.552 0.952 1.00 85.50 97 ILE A CA 1
ATOM 777 C C . ILE A 1 97 ? -10.438 15.262 -0.183 1.00 85.50 97 ILE A C 1
ATOM 779 O O . ILE A 1 97 ? -9.633 14.639 -0.876 1.00 85.50 97 ILE A O 1
ATOM 783 N N . VAL A 1 98 ? -10.668 16.564 -0.366 1.00 87.56 98 VAL A N 1
ATOM 784 C CA . VAL A 1 98 ? -10.014 17.358 -1.416 1.00 87.56 98 VAL A CA 1
ATOM 785 C C . VAL A 1 98 ? -8.509 17.411 -1.183 1.00 87.56 98 VAL A C 1
ATOM 787 O O . VAL A 1 98 ? -7.736 17.235 -2.123 1.00 87.56 98 VAL A O 1
ATOM 790 N N . TRP A 1 99 ? -8.072 17.589 0.063 1.00 85.56 99 TRP A N 1
ATOM 791 C CA . TRP A 1 99 ? -6.651 17.638 0.389 1.00 85.56 99 TRP A CA 1
ATOM 792 C C . TRP A 1 99 ? -5.958 16.291 0.170 1.00 85.56 99 TRP A C 1
ATOM 794 O O . TRP A 1 99 ? -4.861 16.244 -0.388 1.00 85.56 99 TRP A O 1
ATOM 804 N N . ALA A 1 100 ? -6.614 15.185 0.532 1.00 85.00 100 ALA A N 1
ATOM 805 C CA . ALA A 1 100 ? -6.132 13.840 0.231 1.00 85.00 100 ALA A CA 1
ATOM 806 C C . ALA A 1 100 ? -6.021 13.604 -1.284 1.00 85.00 100 ALA A C 1
ATOM 808 O O . ALA A 1 100 ? -5.014 13.071 -1.751 1.00 85.00 100 ALA A O 1
ATOM 809 N N . TYR A 1 101 ? -7.008 14.059 -2.062 1.00 89.00 101 TYR A N 1
ATOM 810 C CA . TYR A 1 101 ? -6.975 13.975 -3.520 1.00 89.00 101 TYR A CA 1
ATOM 811 C C . TYR A 1 101 ? -5.825 14.792 -4.122 1.00 89.00 101 TYR A C 1
ATOM 813 O O . TYR A 1 101 ? -5.079 14.271 -4.947 1.00 89.00 101 TYR A O 1
ATOM 821 N N . ILE A 1 102 ? -5.617 16.033 -3.671 1.00 89.69 102 ILE A N 1
ATOM 822 C CA . ILE A 1 102 ? -4.493 16.870 -4.117 1.00 89.69 102 ILE A CA 1
ATOM 823 C C . ILE A 1 102 ? -3.158 16.183 -3.811 1.00 89.69 102 ILE A C 1
ATOM 825 O O . ILE A 1 102 ? -2.324 16.064 -4.705 1.00 89.69 102 ILE A O 1
ATOM 829 N N . LYS A 1 103 ? -2.962 15.666 -2.590 1.00 84.38 103 LYS A N 1
ATOM 830 C CA . LYS A 1 103 ? -1.743 14.924 -2.216 1.00 84.38 103 LYS A CA 1
ATOM 831 C C . LYS A 1 103 ? -1.516 13.709 -3.113 1.00 84.38 103 LYS A C 1
ATOM 833 O O . LYS A 1 103 ? -0.397 13.487 -3.572 1.00 84.38 103 LYS A O 1
ATOM 838 N N . TYR A 1 104 ? -2.573 12.962 -3.418 1.00 89.62 104 TYR A N 1
ATOM 839 C CA . TYR A 1 104 ? -2.508 11.853 -4.364 1.00 89.62 104 TYR A CA 1
ATOM 840 C C . TYR A 1 104 ? -2.121 12.316 -5.781 1.00 89.62 104 TYR A C 1
ATOM 842 O O . TYR A 1 104 ? -1.244 11.709 -6.392 1.00 89.62 104 TYR A O 1
ATOM 850 N N . VAL A 1 105 ? -2.701 13.404 -6.299 1.00 90.31 105 VAL A N 1
ATOM 851 C CA . VAL A 1 105 ? -2.349 13.949 -7.624 1.00 90.31 105 VAL A CA 1
ATOM 852 C C . VAL A 1 105 ? -0.889 14.395 -7.661 1.00 90.31 105 VAL A C 1
ATOM 854 O O . VAL A 1 105 ? -0.178 14.089 -8.616 1.00 90.31 105 VAL A O 1
ATOM 857 N N . VAL A 1 106 ? -0.408 15.064 -6.613 1.00 89.75 106 VAL A N 1
ATOM 858 C CA . VAL A 1 106 ? 0.999 15.470 -6.504 1.00 89.75 106 VAL A CA 1
ATOM 859 C C . VAL A 1 106 ? 1.915 14.242 -6.474 1.00 89.75 106 VAL A C 1
ATOM 861 O O . VAL A 1 106 ? 2.916 14.219 -7.188 1.00 89.75 106 VAL A O 1
ATOM 864 N N . LEU A 1 107 ? 1.562 13.192 -5.725 1.00 87.56 107 LEU A N 1
ATOM 865 C CA . LEU A 1 107 ? 2.289 11.917 -5.725 1.00 87.56 107 LEU A CA 1
ATOM 866 C C . LEU A 1 107 ? 2.302 11.271 -7.121 1.00 87.56 107 LEU A C 1
ATOM 868 O O . LEU A 1 107 ? 3.348 10.808 -7.575 1.00 87.56 107 LEU A O 1
ATOM 872 N N . ALA A 1 108 ? 1.162 11.253 -7.813 1.00 91.81 108 ALA A N 1
ATOM 873 C CA . ALA A 1 108 ? 1.033 10.708 -9.160 1.00 91.81 108 ALA A CA 1
ATOM 874 C C . ALA A 1 108 ? 1.929 11.464 -10.151 1.00 91.81 108 ALA A C 1
ATOM 876 O O . ALA A 1 108 ? 2.739 10.845 -10.837 1.00 91.81 108 ALA A O 1
ATOM 877 N N . ILE A 1 109 ? 1.859 12.799 -10.165 1.00 90.94 109 ILE A N 1
ATOM 878 C CA . ILE A 1 109 ? 2.716 13.655 -10.996 1.00 90.94 109 ILE A CA 1
ATOM 879 C C . ILE A 1 109 ? 4.188 13.451 -10.641 1.00 90.94 109 ILE A C 1
ATOM 881 O O . ILE A 1 109 ? 5.014 13.365 -11.543 1.00 90.94 109 ILE A O 1
ATOM 885 N N . SER A 1 110 ? 4.517 13.310 -9.356 1.00 91.25 110 SER A N 1
ATOM 886 C CA . SER A 1 110 ? 5.880 13.041 -8.901 1.00 91.25 110 SER A CA 1
ATOM 887 C C . SER A 1 110 ? 6.460 11.795 -9.565 1.00 91.25 110 SER A C 1
ATOM 889 O O . SER A 1 110 ? 7.567 11.842 -10.094 1.00 91.25 110 SER A O 1
ATOM 891 N N . ARG A 1 111 ? 5.691 10.696 -9.609 1.00 91.31 111 ARG A N 1
ATOM 892 C CA . ARG A 1 111 ? 6.099 9.428 -10.237 1.00 91.31 111 ARG A CA 1
ATOM 893 C C . ARG A 1 111 ? 6.335 9.540 -11.745 1.00 91.31 111 ARG A C 1
ATOM 895 O O . ARG A 1 111 ? 7.246 8.872 -12.244 1.00 91.31 111 ARG A O 1
ATOM 902 N N . LEU A 1 112 ? 5.553 10.384 -12.426 1.00 93.81 112 LEU A N 1
ATOM 903 C CA . LEU A 1 112 ? 5.725 10.709 -13.848 1.00 93.81 112 LEU A CA 1
ATOM 904 C C . LEU A 1 112 ? 6.944 11.617 -14.066 1.00 93.81 112 LEU A C 1
ATOM 906 O O . LEU A 1 112 ? 7.746 11.372 -14.957 1.00 93.81 112 LEU A O 1
ATOM 910 N N . TYR A 1 113 ? 7.132 12.634 -13.219 1.00 92.50 113 TYR A N 1
ATOM 911 C CA . TYR A 1 113 ? 8.246 13.579 -13.325 1.00 92.50 113 TYR A CA 1
ATOM 912 C C . TYR A 1 113 ? 9.601 12.880 -13.186 1.00 92.50 113 TYR A C 1
ATOM 914 O O . TYR A 1 113 ? 10.518 13.158 -13.954 1.00 92.50 113 TYR A O 1
ATOM 922 N N . ILE A 1 114 ? 9.733 11.942 -12.243 1.00 90.25 114 ILE A N 1
ATOM 923 C CA . ILE A 1 114 ? 10.964 11.154 -12.065 1.00 90.25 114 ILE A CA 1
ATOM 924 C C . ILE A 1 114 ? 11.111 10.010 -13.087 1.00 90.25 114 ILE A C 1
ATOM 926 O O . ILE A 1 114 ? 12.028 9.205 -12.947 1.00 90.25 114 ILE A O 1
ATOM 930 N N . ALA A 1 115 ? 10.214 9.913 -14.077 1.00 91.75 115 ALA A N 1
ATOM 931 C CA . ALA A 1 115 ? 10.217 8.895 -15.133 1.00 91.75 115 ALA A CA 1
ATOM 932 C C . ALA A 1 115 ? 10.266 7.445 -14.604 1.00 91.75 115 ALA A C 1
ATOM 934 O O . ALA A 1 115 ? 10.920 6.571 -15.170 1.00 91.75 115 ALA A O 1
ATOM 935 N N . THR A 1 116 ? 9.587 7.177 -13.479 1.00 89.56 116 THR A N 1
ATOM 936 C CA . THR A 1 116 ? 9.504 5.812 -12.910 1.00 89.56 116 THR A CA 1
ATOM 937 C C . THR A 1 116 ? 8.296 5.027 -13.404 1.00 89.56 116 THR A C 1
ATOM 939 O O . THR A 1 116 ? 8.280 3.801 -13.301 1.00 89.56 116 THR A O 1
ATOM 942 N N . HIS A 1 117 ? 7.287 5.718 -13.934 1.00 92.94 117 HIS A N 1
ATOM 943 C CA . HIS A 1 117 ? 6.057 5.121 -14.432 1.00 92.94 117 HIS A CA 1
ATOM 944 C C . HIS A 1 117 ? 5.514 5.918 -15.606 1.00 92.94 117 HIS A C 1
ATOM 946 O O . HIS A 1 117 ? 5.494 7.142 -15.556 1.00 92.94 117 HIS A O 1
ATOM 952 N N . PHE A 1 118 ? 4.947 5.211 -16.580 1.00 93.94 118 PHE A N 1
ATOM 953 C CA . PHE A 1 118 ? 4.167 5.843 -17.637 1.00 93.94 118 PHE A CA 1
ATOM 954 C C . PHE A 1 118 ? 2.788 6.306 -17.129 1.00 93.94 118 PHE A C 1
ATOM 956 O O . PHE A 1 118 ? 2.223 5.672 -16.230 1.00 93.94 118 PHE A O 1
ATOM 963 N N . PRO A 1 119 ? 2.149 7.308 -17.771 1.00 93.94 119 PRO A N 1
ATOM 964 C CA . PRO A 1 119 ? 0.823 7.799 -17.375 1.00 93.94 119 PRO A CA 1
ATOM 965 C C . PRO A 1 119 ? -0.236 6.699 -17.231 1.00 93.94 119 PRO A C 1
ATOM 967 O O . PRO A 1 119 ? -0.936 6.626 -16.224 1.00 93.94 119 PRO A O 1
ATOM 970 N N . HIS A 1 120 ? -0.310 5.779 -18.196 1.00 93.12 120 HIS A N 1
ATOM 971 C CA . HIS A 1 120 ? -1.269 4.671 -18.151 1.00 93.12 120 HIS A CA 1
ATOM 972 C C . HIS A 1 120 ? -0.992 3.678 -17.005 1.00 93.12 120 HIS A C 1
ATOM 974 O O . HIS A 1 120 ? -1.929 3.069 -16.495 1.00 93.12 120 HIS A O 1
ATOM 980 N N . GLN A 1 121 ? 0.265 3.533 -16.565 1.00 94.69 121 GLN A N 1
ATOM 981 C CA . GLN A 1 121 ? 0.627 2.677 -15.430 1.00 94.69 121 GLN A CA 1
ATOM 982 C C . GLN A 1 121 ? 0.183 3.300 -14.107 1.00 94.69 121 GLN A C 1
ATOM 984 O O . GLN A 1 121 ? -0.346 2.596 -13.249 1.00 94.69 121 GLN A O 1
ATOM 989 N N . VAL A 1 122 ? 0.332 4.622 -13.960 1.00 94.56 122 VAL A N 1
ATOM 990 C CA . VAL A 1 122 ? -0.172 5.350 -12.787 1.00 94.56 122 VAL A CA 1
ATOM 991 C C . VAL A 1 122 ? -1.696 5.270 -12.722 1.00 94.56 122 VAL A C 1
ATOM 993 O O . VAL A 1 122 ? -2.241 4.958 -11.664 1.00 94.56 122 VAL A O 1
ATOM 996 N N . LEU A 1 123 ? -2.393 5.465 -13.846 1.00 94.38 123 LEU A N 1
ATOM 997 C CA . LEU A 1 123 ? -3.854 5.331 -13.916 1.00 94.38 123 LEU A CA 1
ATOM 998 C C . LEU A 1 123 ? -4.320 3.918 -13.549 1.00 94.38 123 LEU A C 1
ATOM 1000 O O . LEU A 1 123 ? -5.214 3.765 -12.717 1.00 94.38 123 LEU A O 1
ATOM 1004 N N . LEU A 1 124 ? -3.686 2.887 -14.115 1.00 93.56 124 LEU A N 1
ATOM 1005 C CA . LEU A 1 124 ? -4.014 1.494 -13.813 1.00 93.56 124 LEU A CA 1
ATOM 1006 C C . LEU A 1 124 ? -3.769 1.162 -12.336 1.00 93.56 124 LEU A C 1
ATOM 1008 O O . LEU A 1 124 ? -4.649 0.608 -11.679 1.00 93.56 124 LEU A O 1
ATOM 1012 N N . GLY A 1 125 ? -2.610 1.542 -11.792 1.00 92.75 125 GLY A N 1
ATOM 1013 C CA . GLY A 1 125 ? -2.294 1.340 -10.376 1.00 92.75 125 GLY A CA 1
ATOM 1014 C C . GLY A 1 125 ? -3.289 2.041 -9.451 1.00 92.75 125 GLY A C 1
ATOM 1015 O O . GLY A 1 125 ? -3.669 1.497 -8.418 1.00 92.75 125 GLY A O 1
ATOM 1016 N N . SER A 1 126 ? -3.783 3.207 -9.862 1.00 94.38 126 SER A N 1
ATOM 1017 C CA . SER A 1 126 ? -4.780 3.969 -9.109 1.00 94.38 126 SER A CA 1
ATOM 1018 C C . SER A 1 126 ? -6.160 3.321 -9.146 1.00 94.38 126 SER A C 1
ATOM 1020 O O . SER A 1 126 ? -6.814 3.222 -8.111 1.00 94.38 126 SER A O 1
ATOM 1022 N N . ALA A 1 127 ? -6.582 2.808 -10.303 1.00 95.69 127 ALA A N 1
ATOM 1023 C CA . ALA A 1 127 ? -7.825 2.051 -10.426 1.00 95.69 127 ALA A CA 1
ATOM 1024 C C . ALA A 1 127 ? -7.800 0.781 -9.557 1.00 95.69 127 ALA A C 1
ATOM 1026 O O . ALA A 1 127 ? -8.750 0.516 -8.819 1.00 95.69 127 ALA A O 1
ATOM 1027 N N . ILE A 1 128 ? -6.689 0.036 -9.585 1.00 91.94 128 ILE A N 1
ATOM 1028 C CA . ILE A 1 128 ? -6.489 -1.146 -8.735 1.00 91.94 128 ILE A CA 1
ATOM 1029 C C . ILE A 1 128 ? -6.499 -0.747 -7.254 1.00 91.94 128 ILE A C 1
ATOM 1031 O O . ILE A 1 128 ? -7.193 -1.374 -6.458 1.00 91.94 128 ILE A O 1
ATOM 1035 N N . GLY A 1 129 ? -5.787 0.319 -6.880 1.00 91.12 129 GLY A N 1
ATOM 1036 C CA . GLY A 1 129 ? -5.747 0.817 -5.504 1.00 91.12 129 GLY A CA 1
ATOM 1037 C C . GLY A 1 129 ? -7.125 1.212 -4.969 1.00 91.12 129 GLY A C 1
ATOM 1038 O O . GLY A 1 129 ? -7.476 0.839 -3.851 1.00 91.12 129 GLY A O 1
ATOM 1039 N N . LEU A 1 130 ? -7.943 1.895 -5.776 1.00 92.62 130 LEU A N 1
ATOM 1040 C CA . LEU A 1 130 ? -9.323 2.241 -5.422 1.00 92.62 130 LEU A CA 1
ATOM 1041 C C . LEU A 1 130 ? -10.208 0.999 -5.272 1.00 92.62 130 LEU A C 1
ATOM 1043 O O . LEU A 1 130 ? -10.994 0.930 -4.329 1.00 92.62 130 LEU A O 1
ATOM 1047 N N . ALA A 1 131 ? -10.062 0.006 -6.153 1.00 93.50 131 ALA A N 1
ATOM 1048 C CA . ALA A 1 131 ? -10.805 -1.249 -6.061 1.00 93.50 131 ALA A CA 1
ATOM 1049 C C . ALA A 1 131 ? -10.449 -2.032 -4.785 1.00 93.50 131 ALA A C 1
ATOM 1051 O O . ALA A 1 131 ? -11.338 -2.505 -4.075 1.00 93.50 131 ALA A O 1
ATOM 1052 N N . VAL A 1 132 ? -9.157 -2.113 -4.453 1.00 88.00 132 VAL A N 1
ATOM 1053 C CA . VAL A 1 132 ? -8.669 -2.739 -3.215 1.00 88.00 132 VAL A CA 1
ATOM 1054 C C . VAL A 1 132 ? -9.168 -1.973 -1.988 1.00 88.00 132 VAL A C 1
ATOM 1056 O O . VAL A 1 132 ? -9.696 -2.580 -1.058 1.00 88.00 132 VAL A O 1
ATOM 1059 N N . GLY A 1 133 ? -9.075 -0.641 -1.994 1.00 88.06 133 GLY A N 1
ATOM 1060 C CA . GLY A 1 133 ? -9.598 0.201 -0.918 1.00 88.06 133 GLY A CA 1
ATOM 1061 C C . GLY A 1 133 ? -11.096 -0.014 -0.703 1.00 88.06 133 GLY A C 1
ATOM 1062 O O . GLY A 1 133 ? -11.531 -0.281 0.416 1.00 88.06 133 GLY A O 1
ATOM 1063 N N . TRP A 1 134 ? -11.882 0.004 -1.780 1.00 90.25 134 TRP A N 1
ATOM 1064 C CA . TRP A 1 134 ? -13.315 -0.281 -1.738 1.00 90.25 134 TRP A CA 1
ATOM 1065 C C . TRP A 1 134 ? -13.611 -1.664 -1.144 1.00 90.25 134 TRP A C 1
ATOM 1067 O O . TRP A 1 134 ? -14.454 -1.778 -0.252 1.00 90.25 134 TRP A O 1
ATOM 1077 N N . PHE A 1 135 ? -12.873 -2.699 -1.548 1.00 89.31 135 PHE A N 1
ATOM 1078 C CA . PHE A 1 135 ? -13.012 -4.044 -0.987 1.00 89.31 135 PHE A CA 1
ATOM 1079 C C . PHE A 1 135 ? -12.777 -4.074 0.534 1.00 89.31 135 PHE A C 1
ATOM 1081 O O . PHE A 1 135 ? -13.564 -4.673 1.277 1.00 89.31 135 PHE A O 1
ATOM 1088 N N . PHE A 1 136 ? -11.747 -3.380 1.024 1.00 83.56 136 PHE A N 1
ATOM 1089 C CA . PHE A 1 136 ? -11.462 -3.312 2.459 1.00 83.56 136 PHE A CA 1
ATOM 1090 C C . PHE A 1 136 ? -12.488 -2.488 3.243 1.00 83.56 136 PHE A C 1
ATOM 1092 O O . PHE A 1 136 ? -12.784 -2.843 4.379 1.00 83.56 136 PHE A O 1
ATOM 1099 N N . THR A 1 137 ? -13.129 -1.474 2.647 1.00 85.12 137 THR A N 1
ATOM 1100 C CA . THR A 1 137 ? -14.242 -0.773 3.326 1.00 85.12 137 THR A CA 1
ATOM 1101 C C . THR A 1 137 ? -15.456 -1.671 3.578 1.00 85.12 137 THR A C 1
ATOM 1103 O O . THR A 1 137 ? -16.241 -1.412 4.488 1.00 85.12 137 THR A O 1
ATOM 1106 N N . LYS A 1 138 ? -15.625 -2.735 2.784 1.00 86.12 138 LYS A N 1
ATOM 1107 C CA . LYS A 1 138 ? -16.721 -3.704 2.926 1.00 86.12 138 LYS A CA 1
ATOM 1108 C C . LYS A 1 138 ? -16.360 -4.898 3.807 1.00 86.12 138 LYS A C 1
ATOM 1110 O O . LYS A 1 138 ? -17.258 -5.601 4.271 1.00 86.12 138 LYS A O 1
ATOM 1115 N N . SER A 1 139 ? -15.074 -5.116 4.058 1.00 79.94 139 SER A N 1
ATOM 1116 C CA . SER A 1 139 ? -14.571 -6.280 4.782 1.00 79.94 139 SER A CA 1
ATOM 1117 C C . SER A 1 139 ? -14.281 -5.912 6.238 1.00 79.94 139 SER A C 1
ATOM 1119 O O . SER A 1 139 ? -13.315 -5.200 6.507 1.00 79.94 139 SER A O 1
ATOM 1121 N N . PRO A 1 140 ? -15.084 -6.367 7.218 1.00 76.12 140 PRO A N 1
ATOM 1122 C CA . PRO A 1 140 ? -14.834 -6.014 8.606 1.00 76.12 140 PRO A CA 1
ATOM 1123 C C . PRO A 1 140 ? -13.581 -6.726 9.111 1.00 76.12 140 PRO A C 1
ATOM 1125 O O . PRO A 1 140 ? -13.553 -7.950 9.245 1.00 76.12 140 PRO A O 1
ATOM 1128 N N . VAL A 1 141 ? -12.578 -5.929 9.475 1.00 76.12 141 VAL A N 1
ATOM 1129 C CA . VAL A 1 141 ? -11.292 -6.384 10.026 1.00 76.12 141 VAL A CA 1
ATOM 1130 C C . VAL A 1 141 ? -11.475 -7.295 11.246 1.00 76.12 141 VAL A C 1
ATOM 1132 O O . VAL A 1 141 ? -10.698 -8.217 11.442 1.00 76.12 141 VAL A O 1
ATOM 1135 N N . LYS A 1 142 ? -12.567 -7.130 12.010 1.00 75.31 142 LYS A N 1
ATOM 1136 C CA . LYS A 1 142 ? -12.913 -7.987 13.161 1.00 75.31 142 LYS A CA 1
ATOM 1137 C C . LYS A 1 142 ? -13.103 -9.474 12.822 1.00 75.31 142 LYS A C 1
ATOM 1139 O O . LYS A 1 142 ? -13.099 -10.298 13.726 1.00 75.31 142 LYS A O 1
ATOM 1144 N N . ARG A 1 143 ? -13.334 -9.822 11.550 1.00 83.69 143 ARG A N 1
ATOM 1145 C CA . ARG A 1 143 ? -13.440 -11.220 11.092 1.00 83.69 143 ARG A CA 1
ATOM 1146 C C . ARG A 1 143 ? -12.102 -11.800 10.627 1.00 83.69 143 ARG A C 1
ATOM 1148 O O . ARG A 1 143 ? -12.040 -12.991 10.328 1.00 83.69 143 ARG A O 1
ATOM 1155 N N . LEU A 1 144 ? -11.055 -10.981 10.538 1.00 88.31 144 LEU A N 1
ATOM 1156 C CA . LEU A 1 144 ? -9.734 -11.438 10.137 1.00 88.31 144 LEU A CA 1
ATOM 1157 C C . LEU A 1 144 ? -9.153 -12.336 11.233 1.00 88.31 144 LEU A C 1
ATOM 1159 O O . LEU A 1 144 ? -9.258 -12.038 12.417 1.00 88.31 144 LEU A O 1
ATOM 1163 N N . ARG A 1 145 ? -8.557 -13.446 10.810 1.00 91.69 145 ARG A N 1
ATOM 1164 C CA . ARG A 1 145 ? -7.940 -14.460 11.669 1.00 91.69 145 ARG A CA 1
ATOM 1165 C C . ARG A 1 145 ? -6.655 -14.930 11.019 1.00 91.69 145 ARG A C 1
ATOM 1167 O O . ARG A 1 145 ? -6.500 -14.773 9.803 1.00 91.69 145 ARG A O 1
ATOM 1174 N N . MET A 1 146 ? -5.781 -15.566 11.794 1.00 93.88 146 MET A N 1
ATOM 1175 C CA . MET A 1 146 ? -4.511 -16.091 11.281 1.00 93.88 146 MET A CA 1
ATOM 1176 C C . MET A 1 146 ? -4.704 -17.035 10.083 1.00 93.88 146 MET A C 1
ATOM 1178 O O . MET A 1 146 ? -3.944 -16.970 9.121 1.00 93.88 146 MET A O 1
ATOM 1182 N N . GLU A 1 147 ? -5.755 -17.859 10.098 1.00 94.31 147 GLU A N 1
ATOM 1183 C CA . GLU A 1 147 ? -6.114 -18.766 8.997 1.00 94.31 147 GLU A CA 1
ATOM 1184 C C . GLU A 1 147 ? -6.301 -18.035 7.656 1.00 94.31 147 GLU A C 1
ATOM 1186 O O . GLU A 1 147 ? -5.747 -18.451 6.638 1.00 94.31 147 GLU A O 1
ATOM 1191 N N . HIS A 1 148 ? -6.982 -16.886 7.662 1.00 93.88 148 HIS A N 1
ATOM 1192 C CA . HIS A 1 148 ? -7.177 -16.063 6.469 1.00 93.88 148 HIS A CA 1
ATOM 1193 C C . HIS A 1 148 ? -5.857 -15.455 5.973 1.00 93.88 148 HIS A C 1
ATOM 1195 O O . HIS A 1 148 ? -5.598 -15.433 4.769 1.00 93.88 148 HIS A O 1
ATOM 1201 N N . CYS A 1 149 ? -5.000 -14.994 6.890 1.00 94.75 149 CYS A N 1
ATOM 1202 C CA . CYS A 1 149 ? -3.689 -14.434 6.551 1.00 94.75 149 CYS A CA 1
ATOM 1203 C C . CYS A 1 149 ? -2.746 -15.495 5.963 1.00 94.75 149 CYS A C 1
ATOM 1205 O O . CYS A 1 149 ? -2.045 -15.232 4.983 1.00 94.75 149 CYS A O 1
ATOM 1207 N N . LEU A 1 150 ? -2.754 -16.709 6.519 1.00 95.62 150 LEU A N 1
ATOM 1208 C CA . LEU A 1 150 ? -1.977 -17.836 6.004 1.00 95.62 150 LEU A CA 1
ATOM 1209 C C . LEU A 1 150 ? -2.482 -18.287 4.633 1.00 95.62 150 LEU A C 1
ATOM 1211 O O . LEU A 1 150 ? -1.671 -18.496 3.732 1.00 95.62 150 LEU A O 1
ATOM 1215 N N . PHE A 1 151 ? -3.802 -18.364 4.443 1.00 96.50 151 PHE A N 1
ATOM 1216 C CA . PHE A 1 151 ? -4.390 -18.663 3.139 1.00 96.50 151 PHE A CA 1
ATOM 1217 C C . PHE A 1 151 ? -3.994 -17.619 2.089 1.00 96.50 151 PHE A C 1
ATOM 1219 O O . PHE A 1 151 ? -3.548 -17.984 1.003 1.00 96.50 151 PHE A O 1
ATOM 1226 N N . LEU A 1 152 ? -4.081 -16.326 2.418 1.00 93.94 152 LEU A N 1
ATOM 1227 C CA . LEU A 1 152 ? -3.682 -15.249 1.510 1.00 93.94 152 LEU A CA 1
ATOM 1228 C C . LEU A 1 152 ? -2.184 -15.307 1.179 1.00 93.94 152 LEU A C 1
ATOM 1230 O O . LEU A 1 152 ? -1.801 -15.164 0.020 1.00 93.94 152 LEU A O 1
ATOM 1234 N N . THR A 1 153 ? -1.339 -15.565 2.176 1.00 95.12 153 THR A N 1
ATOM 1235 C CA . THR A 1 153 ? 0.110 -15.734 1.990 1.00 95.12 153 THR A CA 1
ATOM 1236 C C . THR A 1 153 ? 0.422 -16.892 1.046 1.00 95.12 153 THR A C 1
ATOM 1238 O O . THR A 1 153 ? 1.224 -16.742 0.120 1.00 95.12 153 THR A O 1
ATOM 1241 N N . LEU A 1 154 ? -0.236 -18.036 1.245 1.00 96.88 154 LEU A N 1
ATOM 1242 C CA . LEU A 1 154 ? -0.085 -19.205 0.387 1.00 96.88 154 LEU A CA 1
ATOM 1243 C C . LEU A 1 154 ? -0.568 -18.906 -1.037 1.00 96.88 154 LEU A C 1
ATOM 1245 O O . LEU A 1 154 ? 0.143 -19.198 -1.995 1.00 96.88 154 LEU A O 1
ATOM 1249 N N . PHE A 1 155 ? -1.730 -18.266 -1.177 1.00 95.81 155 PHE A N 1
ATOM 1250 C CA . PHE A 1 155 ? -2.294 -17.879 -2.468 1.00 95.81 155 PHE A CA 1
ATOM 1251 C C . PHE A 1 155 ? -1.354 -16.954 -3.254 1.00 95.81 155 PHE A C 1
ATOM 1253 O O . PHE A 1 155 ? -1.078 -17.214 -4.428 1.00 95.81 155 PHE A O 1
ATOM 1260 N N . LEU A 1 156 ? -0.811 -15.915 -2.613 1.00 94.19 156 LEU A N 1
ATOM 1261 C CA . LEU A 1 156 ? 0.148 -14.998 -3.238 1.00 94.19 156 LEU A CA 1
ATOM 1262 C C . LEU A 1 156 ? 1.442 -15.715 -3.636 1.00 94.19 156 LEU A C 1
ATOM 1264 O O . LEU A 1 156 ? 1.944 -15.499 -4.737 1.00 94.19 156 LEU A O 1
ATOM 1268 N N . SER A 1 157 ? 1.950 -16.602 -2.778 1.00 94.88 157 SER A N 1
ATOM 1269 C CA . SER A 1 157 ? 3.189 -17.346 -3.036 1.00 94.88 157 SER A CA 1
ATOM 1270 C C . SER A 1 157 ? 3.035 -18.333 -4.194 1.00 94.88 157 SER A C 1
ATOM 1272 O O . SER A 1 157 ? 3.887 -18.377 -5.080 1.00 94.88 157 SER A O 1
ATOM 1274 N N . ILE A 1 158 ? 1.928 -19.080 -4.237 1.00 96.56 158 ILE A N 1
ATOM 1275 C CA . ILE A 1 158 ? 1.611 -19.998 -5.340 1.00 96.56 158 ILE A CA 1
ATOM 1276 C C . ILE A 1 158 ? 1.424 -19.214 -6.638 1.00 96.56 158 ILE A C 1
ATOM 1278 O O . ILE A 1 158 ? 2.002 -19.578 -7.658 1.00 96.56 158 ILE A O 1
ATOM 1282 N N . THR A 1 159 ? 0.670 -18.114 -6.607 1.00 94.12 159 THR A N 1
ATOM 1283 C CA . THR A 1 159 ? 0.454 -17.275 -7.794 1.00 94.12 159 THR A CA 1
ATOM 1284 C C . THR A 1 159 ? 1.776 -16.724 -8.323 1.00 94.12 159 THR A C 1
ATOM 1286 O O . THR A 1 159 ? 2.040 -16.805 -9.521 1.00 94.12 159 THR A O 1
ATOM 1289 N N . ALA A 1 160 ? 2.650 -16.232 -7.443 1.00 92.56 160 ALA A N 1
ATOM 1290 C CA . ALA A 1 160 ? 3.977 -15.767 -7.828 1.00 92.56 160 ALA A CA 1
ATOM 1291 C C . ALA A 1 160 ? 4.833 -16.895 -8.428 1.00 92.56 160 ALA A C 1
ATOM 1293 O O . ALA A 1 160 ? 5.479 -16.681 -9.452 1.00 92.56 160 ALA A O 1
ATOM 1294 N N . ALA A 1 161 ? 4.800 -18.102 -7.853 1.00 93.69 161 ALA A N 1
ATOM 1295 C CA . ALA A 1 161 ? 5.513 -19.264 -8.384 1.00 93.69 161 ALA A CA 1
ATOM 1296 C C . ALA A 1 161 ? 4.990 -19.691 -9.766 1.00 93.69 161 ALA A C 1
ATOM 1298 O O . ALA A 1 161 ? 5.786 -20.017 -10.649 1.00 93.69 161 ALA A O 1
ATOM 1299 N N . ILE A 1 162 ? 3.671 -19.642 -9.982 1.00 95.38 162 ILE A N 1
ATOM 1300 C CA . ILE A 1 162 ? 3.046 -19.915 -11.282 1.00 95.38 162 ILE A CA 1
ATOM 1301 C C . ILE A 1 162 ? 3.499 -18.879 -12.311 1.00 95.38 162 ILE A C 1
ATOM 1303 O O . ILE A 1 162 ? 3.944 -19.260 -13.389 1.00 95.38 162 ILE A O 1
ATOM 1307 N N . VAL A 1 163 ? 3.444 -17.585 -11.982 1.00 92.12 163 VAL A N 1
ATOM 1308 C CA . VAL A 1 163 ? 3.890 -16.511 -12.886 1.00 92.12 163 VAL A CA 1
ATOM 1309 C C . VAL A 1 163 ? 5.375 -16.658 -13.213 1.00 92.12 163 VAL A C 1
ATOM 1311 O O . VAL A 1 163 ? 5.750 -16.601 -14.380 1.00 92.12 163 VAL A O 1
ATOM 1314 N N . TYR A 1 164 ? 6.214 -16.910 -12.208 1.00 90.44 164 TYR A N 1
ATOM 1315 C CA . TYR A 1 164 ? 7.649 -17.128 -12.391 1.00 90.44 164 TYR A CA 1
ATOM 1316 C C . TYR A 1 164 ? 7.926 -18.312 -13.327 1.00 90.44 164 TYR A C 1
ATOM 1318 O O . TYR A 1 164 ? 8.704 -18.199 -14.275 1.00 90.44 164 TYR A O 1
ATOM 1326 N N . SER A 1 165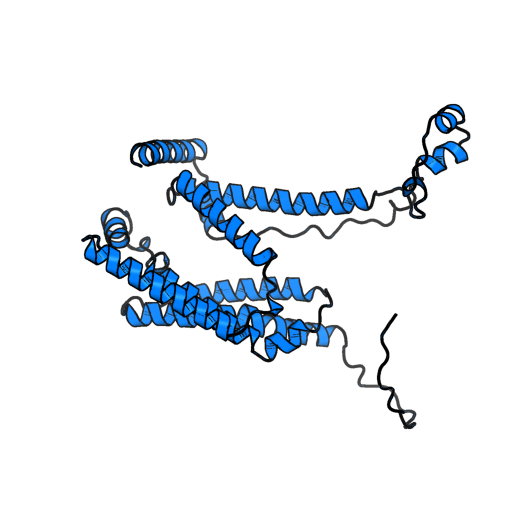 ? 7.237 -19.433 -13.106 1.00 94.00 165 SER A N 1
ATOM 1327 C CA . SER A 1 165 ? 7.367 -20.635 -13.936 1.00 94.00 165 SER A CA 1
ATOM 1328 C C . SER A 1 165 ? 6.865 -20.399 -15.362 1.00 94.00 165 SER A C 1
ATOM 1330 O O . SER A 1 165 ? 7.500 -20.838 -16.318 1.00 94.00 165 SER A O 1
ATOM 1332 N N . ALA A 1 166 ? 5.764 -19.662 -15.525 1.00 94.62 166 ALA A N 1
ATOM 1333 C CA . ALA A 1 166 ? 5.222 -19.300 -16.830 1.00 94.62 166 ALA A CA 1
ATOM 1334 C C . ALA A 1 166 ? 6.177 -18.390 -17.614 1.00 94.62 166 ALA A C 1
ATOM 1336 O O . ALA A 1 166 ? 6.372 -18.597 -18.809 1.00 94.62 166 ALA A O 1
ATOM 1337 N N . MET A 1 167 ? 6.815 -17.416 -16.956 1.00 93.00 167 MET A N 1
ATOM 1338 C CA . MET A 1 167 ? 7.827 -16.564 -17.589 1.00 93.00 167 MET A CA 1
ATOM 1339 C C . MET A 1 167 ? 9.002 -17.393 -18.109 1.00 93.00 167 MET A C 1
ATOM 1341 O O . MET A 1 167 ? 9.361 -17.263 -19.278 1.00 93.00 167 MET A O 1
ATOM 1345 N N . LEU A 1 168 ? 9.528 -18.306 -17.285 1.00 93.44 168 LEU A N 1
ATOM 1346 C CA . LEU A 1 168 ? 10.591 -19.220 -17.703 1.00 93.44 168 LEU A CA 1
ATOM 1347 C C . LEU A 1 168 ? 10.163 -20.109 -18.877 1.00 93.44 168 LEU A C 1
ATOM 1349 O O . LEU A 1 168 ? 10.929 -20.269 -19.824 1.00 93.44 168 LEU A O 1
ATOM 1353 N N . ALA A 1 169 ? 8.937 -20.639 -18.856 1.00 96.00 169 ALA A N 1
ATOM 1354 C CA . ALA A 1 169 ? 8.401 -21.456 -19.945 1.00 96.00 169 ALA A CA 1
ATOM 1355 C C . ALA A 1 169 ? 8.264 -20.676 -21.265 1.00 96.00 169 ALA A C 1
ATOM 1357 O O . ALA A 1 169 ? 8.436 -21.247 -22.339 1.00 96.00 169 ALA A O 1
ATOM 1358 N N . MET A 1 170 ? 7.998 -19.369 -21.195 1.00 95.31 170 MET A N 1
ATOM 1359 C CA . MET A 1 170 ? 7.958 -18.470 -22.355 1.00 95.31 170 MET A CA 1
ATOM 1360 C C . MET A 1 170 ? 9.344 -17.943 -22.770 1.00 95.31 170 MET A C 1
ATOM 1362 O O . MET A 1 170 ? 9.432 -17.126 -23.685 1.00 95.31 170 MET A O 1
ATOM 1366 N N . GLY A 1 171 ? 10.426 -18.367 -22.107 1.00 93.00 171 GLY A N 1
ATOM 1367 C CA . GLY A 1 171 ? 11.784 -17.885 -22.376 1.00 93.00 171 GLY A CA 1
ATOM 1368 C C . GLY A 1 171 ? 12.040 -16.445 -21.916 1.00 93.00 171 GLY A C 1
ATOM 1369 O O . GLY A 1 171 ? 13.006 -15.822 -22.353 1.00 93.00 171 GLY A O 1
ATOM 1370 N N . VAL A 1 172 ? 11.188 -15.900 -21.046 1.00 91.50 172 VAL A N 1
ATOM 1371 C CA . VAL A 1 172 ? 11.346 -14.562 -20.468 1.00 91.50 172 VAL A CA 1
ATOM 1372 C C . VAL A 1 172 ? 12.046 -14.695 -19.120 1.00 91.50 172 VAL A C 1
ATOM 1374 O O . VAL A 1 172 ? 11.493 -15.271 -18.186 1.00 91.50 172 VAL A O 1
ATOM 1377 N N . ASP A 1 173 ? 13.253 -14.140 -18.996 1.00 88.75 173 ASP A N 1
ATOM 1378 C CA . ASP A 1 173 ? 13.977 -14.117 -17.721 1.00 88.75 173 ASP A CA 1
ATOM 1379 C C . ASP A 1 173 ? 13.201 -13.285 -16.679 1.00 88.75 173 ASP A C 1
ATOM 1381 O O . ASP A 1 173 ? 13.004 -12.089 -16.898 1.00 88.75 173 ASP A O 1
ATOM 1385 N N . PRO A 1 174 ? 12.787 -13.845 -15.527 1.00 85.44 174 PRO A N 1
ATOM 1386 C CA . PRO A 1 174 ? 12.110 -13.099 -14.462 1.00 85.44 174 PRO A CA 1
ATOM 1387 C C . PRO A 1 174 ? 12.903 -11.897 -13.925 1.00 85.44 174 PRO A C 1
ATOM 1389 O O . PRO A 1 174 ? 12.313 -10.952 -13.398 1.00 85.44 174 PRO A O 1
ATOM 1392 N N . HIS A 1 175 ? 14.228 -11.901 -14.079 1.00 84.06 175 HIS A N 1
ATOM 1393 C CA . HIS A 1 175 ? 15.127 -10.834 -13.640 1.00 84.06 175 HIS A CA 1
ATOM 1394 C C . HIS A 1 175 ? 15.470 -9.831 -14.752 1.00 84.06 175 HIS A C 1
ATOM 1396 O O . HIS A 1 175 ? 16.357 -8.993 -14.560 1.00 84.06 175 HIS A O 1
ATOM 1402 N N . TRP A 1 176 ? 14.772 -9.868 -15.895 1.00 88.19 176 TRP A N 1
ATOM 1403 C CA . TRP A 1 176 ? 15.018 -8.976 -17.036 1.00 88.19 176 TRP A CA 1
ATOM 1404 C C . TRP A 1 176 ? 15.079 -7.492 -16.637 1.00 88.19 176 TRP A C 1
ATOM 1406 O O . TRP A 1 176 ? 15.908 -6.738 -17.144 1.00 88.19 176 TRP A O 1
ATOM 1416 N N . SER A 1 177 ? 14.242 -7.072 -15.684 1.00 87.50 177 SER A N 1
ATOM 1417 C CA . SER A 1 177 ? 14.184 -5.689 -15.202 1.00 87.50 177 SER A CA 1
ATOM 1418 C C . SER A 1 177 ? 15.446 -5.277 -14.440 1.00 87.50 177 SER A C 1
ATOM 1420 O O . SER A 1 177 ? 15.923 -4.155 -14.602 1.00 87.50 177 SER A O 1
ATOM 1422 N N . VAL A 1 178 ? 16.036 -6.191 -13.662 1.00 85.12 178 VAL A N 1
ATOM 1423 C CA . VAL A 1 178 ? 17.293 -5.955 -12.936 1.00 85.12 178 VAL A CA 1
ATOM 1424 C C . VAL A 1 178 ? 18.448 -5.813 -13.922 1.00 85.12 178 VAL A C 1
ATOM 1426 O O . VAL A 1 178 ? 19.265 -4.905 -13.786 1.00 85.12 178 VAL A O 1
ATOM 1429 N N . GLN A 1 179 ? 18.498 -6.665 -14.948 1.00 87.00 179 GLN A N 1
ATOM 1430 C CA . GLN A 1 179 ? 19.520 -6.576 -15.993 1.00 87.00 179 GLN A CA 1
ATOM 1431 C C . GLN A 1 179 ? 19.411 -5.265 -16.774 1.00 87.00 179 GLN A C 1
ATOM 1433 O O . GLN A 1 179 ? 20.424 -4.621 -17.046 1.00 87.00 179 GLN A O 1
ATOM 1438 N N . LEU A 1 180 ? 18.187 -4.837 -17.092 1.00 87.94 180 LEU A N 1
ATOM 1439 C CA . LEU A 1 180 ? 17.947 -3.576 -17.781 1.00 87.94 180 LEU A CA 1
ATOM 1440 C C . LEU A 1 180 ? 18.381 -2.376 -16.927 1.00 87.94 180 LEU A C 1
ATOM 1442 O O . LEU A 1 180 ? 19.047 -1.477 -17.439 1.00 87.94 180 LEU A O 1
ATOM 1446 N N . ALA A 1 181 ? 18.078 -2.393 -15.626 1.00 86.56 181 ALA A N 1
ATOM 1447 C CA . ALA A 1 181 ? 18.527 -1.366 -14.691 1.00 86.56 181 ALA A CA 1
ATOM 1448 C C . ALA A 1 181 ? 20.062 -1.318 -14.601 1.00 86.56 181 ALA A C 1
ATOM 1450 O O . ALA A 1 181 ? 20.657 -0.259 -14.766 1.00 86.56 181 ALA A O 1
ATOM 1451 N N . LEU A 1 182 ? 20.725 -2.467 -14.439 1.00 88.19 182 LEU A N 1
ATOM 1452 C CA . LEU A 1 182 ? 22.192 -2.544 -14.401 1.00 88.19 182 LEU A CA 1
ATOM 1453 C C . LEU A 1 182 ? 22.860 -2.094 -15.707 1.00 88.19 182 LEU A C 1
ATOM 1455 O O . LEU A 1 182 ? 24.010 -1.653 -15.676 1.00 88.19 182 LEU A O 1
ATOM 1459 N N . LYS A 1 183 ? 22.163 -2.222 -16.840 1.00 91.56 183 LYS A N 1
ATOM 1460 C CA . LYS A 1 183 ? 22.657 -1.828 -18.161 1.00 91.56 183 LYS A CA 1
ATOM 1461 C C . LYS A 1 183 ? 22.543 -0.324 -18.420 1.00 91.56 183 LYS A C 1
ATOM 1463 O O . LYS A 1 183 ? 23.455 0.235 -19.020 1.00 91.56 183 LYS A O 1
ATOM 1468 N N . TRP A 1 184 ? 21.436 0.306 -18.025 1.00 91.00 184 TRP A N 1
ATOM 1469 C CA . TRP A 1 184 ? 21.112 1.681 -18.437 1.00 91.00 184 TRP A CA 1
ATOM 1470 C C . TRP A 1 184 ? 21.156 2.722 -17.316 1.00 91.00 184 TRP A C 1
ATOM 1472 O O . TRP A 1 184 ? 21.260 3.910 -17.615 1.00 91.00 184 TRP A O 1
ATOM 1482 N N . CYS A 1 185 ? 21.082 2.329 -16.041 1.00 88.56 185 CYS A N 1
ATOM 1483 C CA . CYS A 1 185 ? 21.204 3.288 -14.945 1.00 88.56 185 CYS A CA 1
ATOM 1484 C C . CYS A 1 185 ? 22.630 3.847 -14.881 1.00 88.56 185 CYS A C 1
ATOM 1486 O O . CYS A 1 185 ? 23.604 3.097 -14.848 1.00 88.56 185 CYS A O 1
ATOM 1488 N N . GLN A 1 186 ? 22.740 5.175 -14.800 1.00 88.62 186 GLN A N 1
ATOM 1489 C CA . GLN A 1 186 ? 24.024 5.876 -14.761 1.00 88.62 186 GLN A CA 1
ATOM 1490 C C . GLN A 1 186 ? 24.868 5.494 -13.535 1.00 88.62 186 GLN A C 1
ATOM 1492 O O . GLN A 1 186 ? 26.076 5.307 -13.656 1.00 88.62 186 GLN A O 1
ATOM 1497 N N . ASN A 1 187 ? 24.225 5.329 -12.373 1.00 88.81 187 ASN A N 1
ATOM 1498 C CA . ASN A 1 187 ? 24.872 4.945 -11.121 1.00 88.81 187 ASN A CA 1
ATOM 1499 C C . ASN A 1 187 ? 24.337 3.597 -10.631 1.00 88.81 187 ASN A C 1
ATOM 1501 O O . ASN A 1 187 ? 23.133 3.427 -10.431 1.00 88.81 187 ASN A O 1
ATOM 1505 N N . ARG A 1 188 ? 25.240 2.638 -10.388 1.00 82.81 188 ARG A N 1
ATOM 1506 C CA . ARG A 1 188 ? 24.873 1.286 -9.925 1.00 82.81 188 ARG A CA 1
ATOM 1507 C C . ARG A 1 188 ? 24.231 1.268 -8.538 1.00 82.81 188 ARG A C 1
ATOM 1509 O O . ARG A 1 188 ? 23.411 0.402 -8.264 1.00 82.81 188 ARG A O 1
ATOM 1516 N N . GLU A 1 189 ? 24.565 2.229 -7.685 1.00 82.06 189 GLU A N 1
ATOM 1517 C CA . GLU A 1 189 ? 23.970 2.396 -6.350 1.00 82.06 189 GLU A CA 1
ATOM 1518 C C . GLU A 1 189 ? 22.472 2.753 -6.378 1.00 82.06 189 GLU A C 1
ATOM 1520 O O . GLU A 1 189 ? 21.767 2.527 -5.394 1.00 82.06 189 GLU A O 1
ATOM 1525 N N . TRP A 1 190 ? 21.959 3.256 -7.506 1.00 82.88 190 TRP A N 1
ATOM 1526 C CA . TRP A 1 190 ? 20.530 3.544 -7.687 1.00 82.88 190 TRP A CA 1
ATOM 1527 C C . TRP A 1 190 ? 19.724 2.307 -8.101 1.00 82.88 190 TRP A C 1
ATOM 1529 O O . TRP A 1 190 ? 18.496 2.354 -8.174 1.00 82.88 190 TRP A O 1
ATOM 1539 N N . VAL A 1 191 ? 20.391 1.176 -8.360 1.00 83.38 191 VAL A N 1
ATOM 1540 C CA . VAL A 1 191 ? 19.715 -0.096 -8.618 1.00 83.38 191 VAL A CA 1
ATOM 1541 C C . VAL A 1 191 ? 19.309 -0.703 -7.281 1.00 83.38 191 VAL A C 1
ATOM 1543 O O . VAL A 1 191 ? 20.113 -1.285 -6.553 1.00 83.38 191 VAL A O 1
ATOM 1546 N N . HIS A 1 192 ? 18.032 -0.560 -6.944 1.00 81.56 192 HIS A N 1
ATOM 1547 C CA . HIS A 1 192 ? 17.521 -0.982 -5.650 1.00 81.56 192 HIS A CA 1
ATOM 1548 C C . HIS A 1 192 ? 16.853 -2.361 -5.720 1.00 81.56 192 HIS A C 1
ATOM 1550 O O . HIS A 1 192 ? 15.771 -2.523 -6.271 1.00 81.56 192 HIS A O 1
ATOM 1556 N N . LEU A 1 193 ? 17.460 -3.374 -5.091 1.00 81.00 193 LEU A N 1
ATOM 1557 C CA . LEU A 1 193 ? 16.895 -4.733 -5.046 1.00 81.00 193 LEU A CA 1
ATOM 1558 C C . LEU A 1 193 ? 15.537 -4.797 -4.3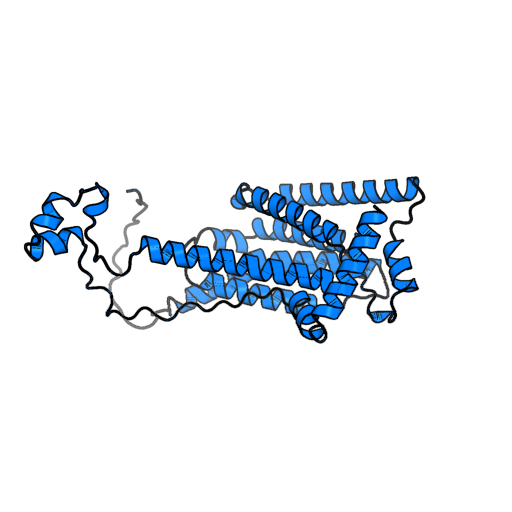16 1.00 81.00 193 LEU A C 1
ATOM 1560 O O . LEU A 1 193 ? 14.727 -5.689 -4.572 1.00 81.00 193 LEU A O 1
ATOM 1564 N N . ASN A 1 194 ? 15.256 -3.834 -3.433 1.00 79.44 194 ASN A N 1
ATOM 1565 C CA . ASN A 1 194 ? 14.008 -3.776 -2.670 1.00 79.44 194 ASN A CA 1
ATOM 1566 C C . ASN A 1 194 ? 12.761 -3.487 -3.532 1.00 79.44 194 ASN A C 1
ATOM 1568 O O . ASN A 1 194 ? 11.647 -3.746 -3.076 1.00 79.44 194 ASN A O 1
ATOM 1572 N N . THR A 1 195 ? 12.928 -2.976 -4.755 1.00 79.56 195 THR A N 1
ATOM 1573 C CA . THR A 1 195 ? 11.831 -2.741 -5.705 1.00 79.56 195 THR A CA 1
ATOM 1574 C C . THR A 1 195 ? 11.583 -3.935 -6.628 1.00 79.56 195 THR A C 1
ATOM 1576 O O . THR A 1 195 ? 10.662 -3.894 -7.442 1.00 79.56 195 THR A O 1
ATOM 1579 N N . SER A 1 196 ? 12.368 -5.013 -6.504 1.00 84.31 196 SER A N 1
ATOM 1580 C CA . SER A 1 196 ? 12.162 -6.223 -7.300 1.00 84.31 196 SER A CA 1
ATOM 1581 C C . SER A 1 196 ? 10.844 -6.929 -6.935 1.00 84.31 196 SER A C 1
ATOM 1583 O O . SER A 1 196 ? 10.451 -6.926 -5.761 1.00 84.31 196 SER A O 1
ATOM 1585 N N . PRO A 1 197 ? 10.177 -7.596 -7.900 1.00 86.25 197 PRO A N 1
ATOM 1586 C CA . PRO A 1 197 ? 8.951 -8.353 -7.634 1.00 86.25 197 PRO A CA 1
ATOM 1587 C C . PRO A 1 197 ? 9.130 -9.428 -6.558 1.00 86.25 197 PRO A C 1
ATOM 1589 O O . PRO A 1 197 ? 8.255 -9.620 -5.718 1.00 86.25 197 PRO A O 1
ATOM 1592 N N . LEU A 1 198 ? 10.292 -10.090 -6.538 1.00 86.81 198 LEU A N 1
ATOM 1593 C CA . LEU A 1 198 ? 10.596 -11.095 -5.525 1.00 86.81 198 LEU A CA 1
ATOM 1594 C C . LEU A 1 198 ? 10.724 -10.466 -4.133 1.00 86.81 198 LEU A C 1
ATOM 1596 O O . LEU A 1 198 ? 10.165 -10.990 -3.174 1.00 86.81 198 LEU A O 1
ATOM 1600 N N . ASN A 1 199 ? 11.387 -9.310 -4.008 1.00 87.81 199 ASN A N 1
ATOM 1601 C CA . ASN A 1 199 ? 11.431 -8.610 -2.727 1.00 87.81 199 ASN A CA 1
ATOM 1602 C C . ASN A 1 199 ? 10.034 -8.156 -2.275 1.00 87.81 199 ASN A C 1
ATOM 1604 O O . ASN A 1 199 ? 9.733 -8.249 -1.086 1.00 87.81 199 ASN A O 1
ATOM 1608 N N . ALA A 1 200 ? 9.182 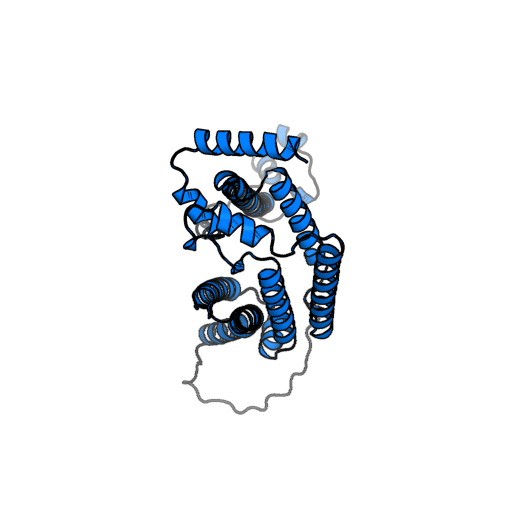-7.698 -3.199 1.00 89.81 200 ALA A N 1
ATOM 1609 C CA . ALA A 1 200 ? 7.797 -7.345 -2.890 1.00 89.81 200 ALA A CA 1
ATOM 1610 C C . ALA A 1 200 ? 7.020 -8.552 -2.338 1.00 89.81 200 ALA A C 1
ATOM 1612 O O . ALA A 1 200 ? 6.350 -8.414 -1.322 1.00 89.81 200 ALA A O 1
ATOM 1613 N N . LEU A 1 201 ? 7.199 -9.749 -2.909 1.00 90.62 201 LEU A N 1
ATOM 1614 C CA . LEU A 1 201 ? 6.585 -10.973 -2.388 1.00 90.62 201 LEU A CA 1
ATOM 1615 C C . LEU A 1 201 ? 6.992 -11.255 -0.934 1.00 90.62 201 LEU A C 1
ATOM 1617 O O . LEU A 1 201 ? 6.121 -11.462 -0.093 1.00 90.62 201 LEU A O 1
ATOM 1621 N N . PHE A 1 202 ? 8.290 -11.240 -0.609 1.00 93.19 202 PHE A N 1
ATOM 1622 C CA . PHE A 1 202 ? 8.756 -11.478 0.768 1.00 93.19 202 PHE A CA 1
ATOM 1623 C C . PHE A 1 202 ? 8.307 -10.378 1.735 1.00 93.19 202 PHE A C 1
ATOM 1625 O O . PHE A 1 202 ? 7.953 -10.663 2.878 1.00 93.19 202 PHE A O 1
ATOM 1632 N N . ARG A 1 203 ? 8.293 -9.122 1.279 1.00 91.69 203 ARG A N 1
ATOM 1633 C CA . ARG A 1 203 ? 7.803 -7.979 2.055 1.00 91.69 203 ARG A CA 1
ATOM 1634 C C . ARG A 1 203 ? 6.321 -8.140 2.394 1.00 91.69 203 ARG A C 1
ATOM 1636 O O . ARG A 1 203 ? 5.948 -8.031 3.559 1.00 91.69 203 ARG A O 1
ATOM 1643 N N . ASP A 1 204 ? 5.499 -8.416 1.388 1.00 92.38 204 ASP A N 1
ATOM 1644 C CA . ASP A 1 204 ? 4.044 -8.430 1.511 1.00 92.38 204 ASP A CA 1
ATOM 1645 C C . ASP A 1 204 ? 3.570 -9.687 2.258 1.00 92.38 204 ASP A C 1
ATOM 1647 O O . ASP A 1 204 ? 2.734 -9.590 3.154 1.00 92.38 204 ASP A O 1
ATOM 1651 N N . THR A 1 205 ? 4.161 -10.858 1.988 1.00 95.44 205 THR A N 1
ATOM 1652 C CA . THR A 1 205 ? 3.873 -12.084 2.758 1.00 95.44 205 THR A CA 1
ATOM 1653 C C . THR A 1 205 ? 4.326 -11.964 4.212 1.00 95.44 205 THR A C 1
ATOM 1655 O O . THR A 1 205 ? 3.573 -12.341 5.108 1.00 95.44 205 THR A O 1
ATOM 1658 N N . GLY A 1 206 ? 5.495 -11.367 4.470 1.00 95.94 206 GLY A N 1
ATOM 1659 C CA . GLY A 1 206 ? 5.951 -11.056 5.825 1.00 95.94 206 GLY A CA 1
ATOM 1660 C C . GLY A 1 206 ? 4.949 -10.175 6.566 1.00 95.94 206 GLY A C 1
ATOM 1661 O O . GLY A 1 206 ? 4.512 -10.526 7.660 1.00 95.94 206 GLY A O 1
ATOM 1662 N N . ALA A 1 207 ? 4.511 -9.076 5.944 1.00 95.00 207 ALA A N 1
ATOM 1663 C CA . ALA A 1 207 ? 3.516 -8.177 6.526 1.00 95.00 207 ALA A CA 1
ATOM 1664 C C . ALA A 1 207 ? 2.175 -8.882 6.808 1.00 95.00 207 ALA A C 1
ATOM 1666 O O . ALA A 1 207 ? 1.624 -8.725 7.893 1.00 95.00 207 ALA A O 1
ATOM 1667 N N . ILE A 1 208 ? 1.669 -9.706 5.885 1.00 94.50 208 ILE A N 1
ATOM 1668 C CA . ILE A 1 208 ? 0.404 -10.442 6.063 1.00 94.50 208 ILE A CA 1
ATOM 1669 C C . ILE A 1 208 ? 0.495 -11.444 7.220 1.00 94.50 208 ILE A C 1
ATOM 1671 O O . ILE A 1 208 ? -0.423 -11.525 8.039 1.00 94.50 208 ILE A O 1
ATOM 1675 N N . VAL A 1 209 ? 1.595 -12.194 7.321 1.00 96.62 209 VAL A N 1
ATOM 1676 C CA . VAL A 1 209 ? 1.822 -13.124 8.438 1.00 96.62 209 VAL A CA 1
ATOM 1677 C C . VAL A 1 209 ? 1.932 -12.359 9.759 1.00 96.62 209 VAL A C 1
ATOM 1679 O O . VAL A 1 209 ? 1.305 -12.750 10.743 1.00 96.62 209 VAL A O 1
ATOM 1682 N N . GLY A 1 210 ? 2.651 -11.233 9.770 1.00 96.56 210 GLY A N 1
ATOM 1683 C CA . GLY A 1 210 ? 2.760 -10.353 10.935 1.00 96.56 210 GLY A CA 1
ATOM 1684 C C . GLY A 1 210 ? 1.407 -9.800 11.385 1.00 96.56 210 GLY A C 1
ATOM 1685 O O . GLY A 1 210 ? 1.113 -9.806 12.578 1.00 96.56 210 GLY A O 1
ATOM 1686 N N . LEU A 1 211 ? 0.551 -9.400 10.440 1.00 94.38 211 LEU A N 1
ATOM 1687 C CA . LEU A 1 211 ? -0.830 -8.993 10.701 1.00 94.38 211 LEU A CA 1
ATOM 1688 C C . LEU A 1 211 ? -1.660 -10.144 11.283 1.00 94.38 211 LEU A C 1
ATOM 1690 O O . LEU A 1 211 ? -2.403 -9.937 12.237 1.00 94.38 211 LEU A O 1
ATOM 1694 N N . GLY A 1 212 ? -1.520 -11.357 10.744 1.00 95.12 212 GLY A N 1
ATOM 1695 C CA . GLY A 1 212 ? -2.198 -12.545 11.263 1.00 95.12 212 GLY A CA 1
ATOM 1696 C C . GLY A 1 212 ? -1.823 -12.860 12.715 1.00 95.12 212 GLY A C 1
ATOM 1697 O O . GLY A 1 212 ? -2.698 -13.143 13.530 1.00 95.12 212 GLY A O 1
ATOM 1698 N N . TRP A 1 213 ? -0.542 -12.743 13.069 1.00 95.25 213 TRP A N 1
ATOM 1699 C CA . TRP A 1 213 ? -0.096 -12.858 14.461 1.00 95.25 213 TRP A CA 1
ATOM 1700 C C . TRP A 1 213 ? -0.553 -11.692 15.334 1.00 95.25 213 TRP A C 1
ATOM 1702 O O . TRP A 1 213 ? -0.859 -11.900 16.506 1.00 95.25 213 TRP A O 1
ATOM 1712 N N . ALA A 1 214 ? -0.616 -10.478 14.784 1.00 94.81 214 ALA A N 1
ATOM 1713 C CA . ALA A 1 214 ? -1.073 -9.304 15.513 1.00 94.81 214 ALA A CA 1
ATOM 1714 C C . ALA A 1 214 ? -2.517 -9.485 15.992 1.00 94.81 214 ALA A C 1
ATOM 1716 O O . ALA A 1 214 ? -2.776 -9.319 17.182 1.00 94.81 214 ALA A O 1
ATOM 1717 N N . VAL A 1 215 ? -3.433 -9.880 15.101 1.00 92.38 215 VAL A N 1
ATOM 1718 C CA . VAL A 1 215 ? -4.874 -9.947 15.412 1.00 92.38 215 VAL A CA 1
ATOM 1719 C C . VAL A 1 215 ? -5.244 -11.019 16.443 1.00 92.38 215 VAL A C 1
ATOM 1721 O O . VAL A 1 215 ? -6.213 -10.837 17.172 1.00 92.38 215 VAL A O 1
ATOM 1724 N N . GLU A 1 216 ? -4.466 -12.099 16.549 1.00 91.38 216 GLU A N 1
ATOM 1725 C CA . GLU A 1 216 ? -4.662 -13.159 17.558 1.00 91.38 216 GLU A CA 1
ATOM 1726 C C . GLU A 1 216 ? -3.892 -12.890 18.866 1.00 91.38 216 GLU A C 1
ATOM 1728 O O . GLU A 1 216 ? -4.016 -13.626 19.848 1.00 91.38 216 GLU A O 1
ATOM 1733 N N . SER A 1 217 ? -3.051 -11.854 18.900 1.00 93.69 217 SER A N 1
ATOM 1734 C CA . SER A 1 217 ? -2.273 -11.527 20.090 1.00 93.69 217 SER A CA 1
ATOM 1735 C C . SER A 1 217 ? -3.143 -10.894 21.177 1.00 93.69 217 SER A C 1
ATOM 1737 O O . SER A 1 217 ? -4.072 -10.133 20.901 1.00 93.69 217 SER A O 1
ATOM 1739 N N . ARG A 1 218 ? -2.784 -11.136 22.444 1.00 91.94 218 ARG A N 1
ATOM 1740 C CA . ARG A 1 218 ? -3.451 -10.497 23.594 1.00 91.94 218 ARG A CA 1
ATOM 1741 C C . ARG A 1 218 ? -3.405 -8.971 23.511 1.00 91.94 218 ARG A C 1
ATOM 1743 O O . ARG A 1 218 ? -4.403 -8.322 23.788 1.00 91.94 218 ARG A O 1
ATOM 1750 N N . PHE A 1 219 ? -2.284 -8.424 23.035 1.00 90.88 219 PHE A N 1
ATOM 1751 C CA . PHE A 1 219 ? -2.095 -6.984 22.857 1.00 90.88 219 PHE A CA 1
ATOM 1752 C C . PHE A 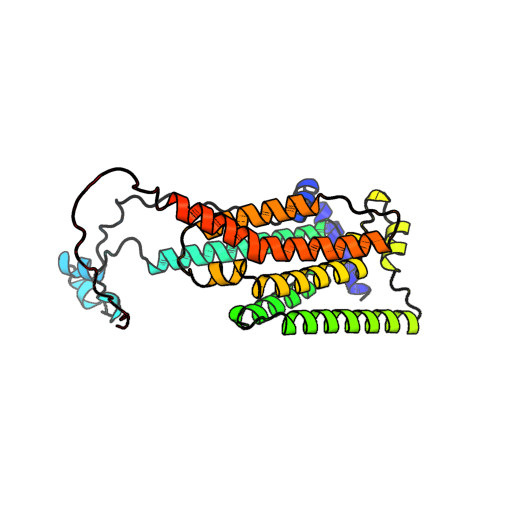1 219 ? -3.178 -6.369 21.962 1.00 90.88 219 PHE A C 1
ATOM 1754 O O . PHE A 1 219 ? -3.723 -5.316 22.281 1.00 90.88 219 PHE A O 1
ATOM 1761 N N . PHE A 1 220 ? -3.543 -7.037 20.866 1.00 89.31 220 PHE A N 1
ATOM 1762 C CA . PHE A 1 220 ? -4.594 -6.548 19.977 1.00 89.31 220 PHE A CA 1
ATOM 1763 C C . PHE A 1 220 ? -5.990 -6.702 20.588 1.00 89.31 220 PHE A C 1
ATOM 1765 O O . PHE A 1 220 ? -6.788 -5.765 20.536 1.00 89.31 220 PHE A O 1
ATOM 1772 N N . VAL A 1 221 ? -6.285 -7.855 21.197 1.00 86.38 221 VAL A N 1
ATOM 1773 C CA . VAL A 1 221 ? -7.598 -8.130 21.805 1.00 86.38 221 VAL A CA 1
ATOM 1774 C C . VAL A 1 221 ? -7.916 -7.132 22.920 1.00 86.38 221 VAL A C 1
ATOM 1776 O O . VAL A 1 221 ? -9.012 -6.569 22.926 1.00 86.38 221 VAL A O 1
ATOM 1779 N N . ASP A 1 222 ? -6.948 -6.858 23.797 1.00 84.38 222 ASP A N 1
ATOM 1780 C CA . ASP A 1 222 ? -7.109 -5.927 24.919 1.00 84.38 222 ASP A CA 1
ATOM 1781 C C . ASP A 1 222 ? -7.357 -4.491 24.432 1.00 84.38 222 ASP A C 1
ATOM 1783 O O . ASP A 1 222 ? -8.163 -3.766 25.009 1.00 84.38 222 ASP A O 1
ATOM 1787 N N . THR A 1 223 ? -6.727 -4.091 23.323 1.00 83.06 223 THR A N 1
ATOM 1788 C CA . THR A 1 223 ? -6.867 -2.727 22.785 1.00 83.06 223 THR A CA 1
ATOM 1789 C C . THR A 1 223 ? -8.122 -2.554 21.915 1.00 83.06 223 THR A C 1
ATOM 1791 O O . THR A 1 223 ? -8.617 -1.443 21.757 1.00 83.06 223 THR A O 1
ATOM 1794 N N . THR A 1 224 ? -8.676 -3.633 21.351 1.00 78.25 224 THR A N 1
ATOM 1795 C CA . THR A 1 224 ? -9.823 -3.558 20.419 1.00 78.25 224 THR A CA 1
ATOM 1796 C C . THR A 1 224 ? -11.166 -3.333 21.125 1.00 78.25 224 THR A C 1
ATOM 1798 O O . THR A 1 224 ? -12.107 -2.821 20.510 1.00 78.25 224 THR A O 1
ATOM 1801 N N . TYR A 1 225 ? -11.293 -3.736 22.393 1.00 67.56 225 TYR A N 1
ATOM 1802 C CA . TYR A 1 225 ? -12.545 -3.600 23.149 1.00 67.56 225 TYR A CA 1
ATOM 1803 C C . TYR A 1 225 ? -12.793 -2.179 23.672 1.00 67.56 225 TYR A C 1
ATOM 1805 O O . TYR A 1 225 ? -13.952 -1.771 23.782 1.00 67.56 225 TYR A O 1
ATOM 1813 N N . ASP A 1 226 ? -11.738 -1.401 23.913 1.00 63.28 226 ASP A N 1
ATOM 1814 C CA . ASP A 1 226 ? -11.842 -0.008 24.348 1.00 63.28 226 ASP A CA 1
ATOM 1815 C C . ASP A 1 226 ? -12.011 0.927 23.139 1.00 63.28 226 ASP A C 1
ATOM 1817 O O . ASP A 1 226 ? -11.075 1.556 22.659 1.00 63.28 226 ASP A O 1
ATOM 1821 N N . ILE A 1 227 ? -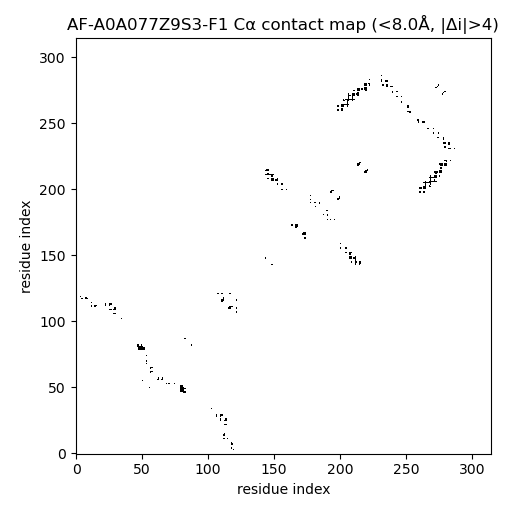13.245 1.024 22.632 1.00 58.28 227 ILE A N 1
ATOM 1822 C CA . ILE A 1 227 ? -13.610 1.819 21.435 1.00 58.28 227 ILE A CA 1
ATOM 1823 C C . ILE A 1 227 ? -13.714 3.329 21.742 1.00 58.28 227 ILE A C 1
ATOM 1825 O O . ILE A 1 227 ? -14.142 4.119 20.899 1.00 58.28 227 ILE A O 1
ATOM 1829 N N . HIS A 1 228 ? -13.376 3.781 22.952 1.00 60.41 228 HIS A N 1
ATOM 1830 C CA . HIS A 1 228 ? -13.400 5.218 23.207 1.00 60.41 228 HIS A CA 1
ATOM 1831 C C . HIS A 1 228 ? -12.332 5.919 22.359 1.00 60.41 228 HIS A C 1
ATOM 1833 O O . HIS A 1 228 ? -11.177 5.507 22.283 1.00 60.41 228 HIS A O 1
ATOM 1839 N N . ARG A 1 229 ? -12.780 6.956 21.644 1.00 65.12 229 ARG A N 1
ATOM 1840 C CA . ARG A 1 229 ? -11.932 7.850 20.858 1.00 65.12 229 ARG A CA 1
ATOM 1841 C C . ARG A 1 229 ? -11.338 8.901 21.776 1.00 65.12 229 ARG A C 1
ATOM 1843 O O . ARG A 1 229 ? -11.793 10.038 21.849 1.00 65.12 229 ARG A O 1
ATOM 1850 N N . ASP A 1 230 ? -10.319 8.497 22.495 1.00 69.56 230 ASP A N 1
ATOM 1851 C CA . ASP A 1 230 ? -9.427 9.350 23.258 1.00 69.56 230 ASP A CA 1
ATOM 1852 C C . ASP A 1 230 ? -8.103 9.410 22.497 1.00 69.56 230 ASP A C 1
ATOM 1854 O O . ASP A 1 230 ? -7.633 8.387 22.003 1.00 69.56 230 ASP A O 1
ATOM 1858 N N . GLY A 1 231 ? -7.539 10.616 22.340 1.00 77.06 231 GLY A N 1
ATOM 1859 C CA . GLY A 1 231 ? -6.501 10.996 21.355 1.00 77.06 231 GLY A CA 1
ATOM 1860 C C . GLY A 1 231 ? -5.231 10.130 21.247 1.00 77.06 231 GLY A C 1
ATOM 1861 O O . GLY A 1 231 ? -4.394 10.384 20.382 1.00 77.06 231 GLY A O 1
ATOM 1862 N N . SER A 1 232 ? -5.110 9.079 22.058 1.00 82.00 232 SER A N 1
ATOM 1863 C CA . SER A 1 232 ? -4.215 7.929 21.896 1.00 82.00 232 SER A CA 1
ATOM 1864 C C . SER A 1 232 ? -4.116 7.381 20.461 1.00 82.00 232 SER A C 1
ATOM 1866 O O . SER A 1 232 ? -3.044 6.911 20.085 1.00 82.00 232 SER A O 1
ATOM 1868 N N . GLU A 1 233 ? -5.159 7.485 19.627 1.00 83.56 233 GLU A N 1
ATOM 1869 C CA . GLU A 1 233 ? -5.120 7.067 18.211 1.00 83.56 233 GLU A CA 1
ATOM 1870 C C . GLU A 1 233 ? -4.075 7.850 17.401 1.00 83.56 233 GLU A C 1
ATOM 1872 O O . GLU A 1 233 ? -3.299 7.266 16.643 1.00 83.56 233 GLU A O 1
ATOM 1877 N N . VAL A 1 234 ? -4.006 9.171 17.600 1.00 83.75 234 VAL A N 1
ATOM 1878 C CA . VAL A 1 234 ? -3.048 10.042 16.901 1.00 83.75 234 VAL A CA 1
ATOM 1879 C C . VAL A 1 234 ? -1.627 9.715 17.348 1.00 83.75 234 VAL A C 1
ATOM 1881 O O . VAL A 1 234 ? -0.732 9.570 16.518 1.00 83.75 234 VAL A O 1
ATOM 1884 N N . ILE A 1 235 ? -1.426 9.521 18.654 1.00 85.81 235 ILE A N 1
ATOM 1885 C CA . ILE A 1 235 ? -0.123 9.127 19.205 1.00 85.81 235 ILE A CA 1
ATOM 1886 C C . ILE A 1 235 ? 0.290 7.758 18.659 1.00 85.81 235 ILE A C 1
ATOM 1888 O O . ILE A 1 235 ? 1.429 7.585 18.236 1.00 85.81 235 ILE A O 1
ATOM 1892 N N . THR A 1 236 ? -0.639 6.805 18.599 1.00 88.75 236 THR A N 1
ATOM 1893 C CA . THR A 1 236 ? -0.407 5.472 18.030 1.00 88.75 236 THR A CA 1
ATOM 1894 C C . THR A 1 236 ? 0.025 5.562 16.569 1.00 88.75 236 THR A C 1
ATOM 1896 O O . THR A 1 236 ? 0.987 4.896 16.184 1.00 88.75 236 THR A O 1
ATOM 1899 N N . ALA A 1 237 ? -0.625 6.408 15.765 1.00 86.12 237 ALA A N 1
ATOM 1900 C CA . ALA A 1 237 ? -0.260 6.622 14.366 1.00 86.12 237 ALA A CA 1
ATOM 1901 C C . ALA A 1 237 ? 1.149 7.222 14.222 1.00 86.12 237 ALA A C 1
ATOM 1903 O O . ALA A 1 237 ? 1.955 6.700 13.452 1.00 86.12 237 ALA A O 1
ATOM 1904 N N . VAL A 1 238 ? 1.480 8.256 15.004 1.00 86.31 238 VAL A N 1
ATOM 1905 C CA . VAL A 1 238 ? 2.803 8.906 14.981 1.00 86.31 238 VAL A CA 1
ATOM 1906 C C . VAL A 1 238 ? 3.904 7.942 15.426 1.00 86.31 238 VAL A C 1
ATOM 1908 O O . VAL A 1 238 ? 4.913 7.800 14.737 1.00 86.31 238 VAL A O 1
ATOM 1911 N N . VAL A 1 239 ? 3.713 7.233 16.544 1.00 89.50 239 VAL A N 1
ATOM 1912 C CA . VAL A 1 239 ? 4.697 6.263 17.053 1.00 89.50 239 VAL A CA 1
ATOM 1913 C C . VAL A 1 239 ? 4.880 5.113 16.065 1.00 89.50 239 VAL A C 1
ATOM 1915 O O . VAL A 1 239 ? 6.014 4.721 15.792 1.00 89.50 239 VAL A O 1
ATOM 1918 N N . SER A 1 240 ? 3.792 4.608 15.477 1.00 89.44 240 SER A N 1
ATOM 1919 C CA . SER A 1 240 ? 3.863 3.561 14.452 1.00 89.44 240 SER A CA 1
ATOM 1920 C C . SER A 1 240 ? 4.619 4.037 13.215 1.00 89.44 240 SER A C 1
ATOM 1922 O O . SER A 1 240 ? 5.470 3.308 12.714 1.00 89.44 240 SER A O 1
ATOM 1924 N N . PHE A 1 241 ? 4.366 5.262 12.745 1.00 84.75 241 PHE A N 1
ATOM 1925 C CA . PHE A 1 241 ? 5.087 5.842 11.614 1.00 84.75 241 PHE A CA 1
ATOM 1926 C C . PHE A 1 241 ? 6.587 5.947 11.899 1.00 84.75 241 PHE A C 1
ATOM 1928 O O . PHE A 1 241 ? 7.391 5.431 11.125 1.00 84.75 241 PHE A O 1
ATOM 1935 N N . LEU A 1 242 ? 6.974 6.538 13.033 1.00 87.12 242 LEU A N 1
ATOM 1936 C CA . LEU A 1 242 ? 8.382 6.672 13.415 1.00 87.12 242 LEU A CA 1
ATOM 1937 C C . LEU A 1 242 ? 9.067 5.310 13.534 1.00 87.12 242 LEU A C 1
ATOM 1939 O O . LEU A 1 242 ? 10.177 5.136 13.032 1.00 87.12 242 LEU A O 1
ATOM 1943 N N . LEU A 1 243 ? 8.396 4.329 14.141 1.00 86.88 243 LEU A N 1
ATOM 1944 C CA . LEU A 1 243 ? 8.915 2.971 14.265 1.00 86.88 243 LEU A CA 1
ATOM 1945 C C . LEU A 1 243 ? 9.104 2.311 12.894 1.00 86.88 243 LEU A C 1
ATOM 1947 O O . LEU A 1 243 ? 10.143 1.704 12.657 1.00 86.88 243 LEU A O 1
ATOM 1951 N N . VAL A 1 244 ? 8.154 2.468 11.969 1.00 84.12 244 VAL A N 1
ATOM 1952 C CA . VAL A 1 244 ? 8.290 1.966 10.593 1.00 84.12 244 VAL A CA 1
ATOM 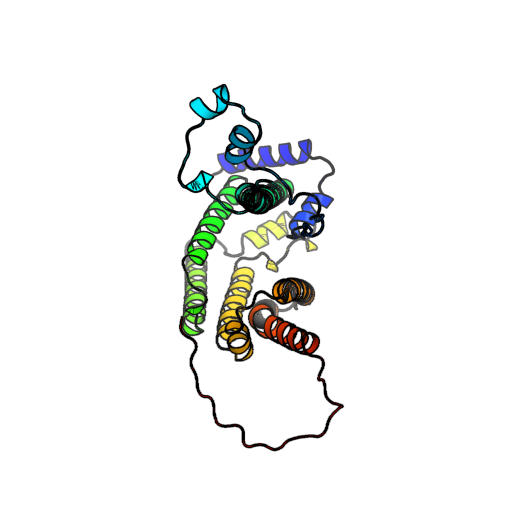1953 C C . VAL A 1 244 ? 9.502 2.598 9.904 1.00 84.12 244 VAL A C 1
ATOM 1955 O O . VAL A 1 244 ? 10.286 1.869 9.298 1.00 84.12 244 VAL A O 1
ATOM 1958 N N . GLN A 1 245 ? 9.701 3.915 10.026 1.00 82.56 245 GLN A N 1
ATOM 1959 C CA . GLN A 1 245 ? 10.857 4.603 9.431 1.00 82.56 245 GLN A CA 1
ATOM 1960 C C . GLN A 1 245 ? 12.184 4.128 10.041 1.00 82.56 245 GLN A C 1
ATOM 1962 O O . GLN A 1 245 ? 13.135 3.827 9.317 1.00 82.56 245 GLN A O 1
ATOM 1967 N N . LEU A 1 246 ? 12.235 3.989 11.369 1.00 86.12 246 LEU A N 1
ATOM 1968 C CA . LEU A 1 246 ? 13.392 3.458 12.092 1.00 86.12 246 LEU A CA 1
ATOM 1969 C C . LEU A 1 246 ? 13.707 2.032 11.642 1.00 86.12 246 LEU A C 1
ATOM 1971 O O . LEU A 1 246 ? 14.834 1.741 11.245 1.00 86.12 246 LEU A O 1
ATOM 1975 N N . CYS A 1 247 ? 12.710 1.150 11.619 1.00 84.19 247 CYS A N 1
ATOM 1976 C CA . CYS A 1 247 ? 12.892 -0.213 11.149 1.00 84.19 247 CYS A CA 1
ATOM 1977 C C . CYS A 1 247 ? 13.332 -0.249 9.683 1.00 84.19 247 CYS A C 1
ATOM 1979 O O . CYS A 1 247 ? 14.205 -1.045 9.356 1.00 84.19 247 CYS A O 1
ATOM 1981 N N . ALA A 1 248 ? 12.795 0.609 8.811 1.00 79.06 248 ALA A N 1
ATOM 1982 C CA . ALA A 1 248 ? 13.170 0.673 7.398 1.00 79.06 248 ALA A CA 1
ATOM 1983 C C . ALA A 1 248 ? 14.628 1.113 7.168 1.00 79.06 248 ALA A C 1
ATOM 1985 O O . ALA A 1 248 ? 15.207 0.758 6.140 1.00 79.06 248 ALA A O 1
ATOM 1986 N N . SER A 1 249 ? 15.232 1.834 8.118 1.00 82.00 249 SER A N 1
ATOM 1987 C CA . SER A 1 249 ? 16.638 2.256 8.049 1.00 82.00 249 SER A CA 1
ATOM 1988 C C . SER A 1 249 ? 17.647 1.146 8.371 1.00 82.00 249 SER A C 1
ATOM 1990 O O . SER A 1 249 ? 18.833 1.298 8.079 1.00 82.00 249 SER A O 1
ATOM 1992 N N . ILE A 1 250 ? 17.197 0.017 8.934 1.00 84.56 250 ILE A N 1
ATOM 1993 C CA . ILE A 1 250 ? 18.072 -1.109 9.279 1.00 84.56 250 ILE A CA 1
ATOM 1994 C C . ILE A 1 250 ? 18.634 -1.731 7.985 1.00 84.56 250 ILE A C 1
ATOM 1996 O O . ILE A 1 250 ? 17.857 -2.222 7.155 1.00 84.56 250 ILE A O 1
ATOM 2000 N N . PRO A 1 251 ? 19.969 -1.747 7.797 1.00 83.38 251 PRO A N 1
ATOM 2001 C CA . PRO A 1 251 ? 20.584 -2.297 6.598 1.00 83.38 251 PRO A CA 1
ATOM 2002 C C . PRO A 1 251 ? 20.428 -3.822 6.546 1.00 83.38 251 PRO A C 1
ATOM 2004 O O . PRO A 1 251 ? 20.540 -4.518 7.554 1.00 83.38 251 PRO A O 1
ATOM 2007 N N . ARG A 1 252 ? 20.198 -4.352 5.340 1.00 84.19 252 ARG A N 1
ATOM 2008 C CA . ARG A 1 252 ? 20.083 -5.795 5.074 1.00 84.19 252 ARG A CA 1
ATOM 2009 C C . ARG A 1 252 ? 21.363 -6.326 4.417 1.00 84.19 252 ARG A C 1
ATOM 2011 O O . ARG A 1 252 ? 21.958 -5.606 3.615 1.00 84.19 252 ARG A O 1
ATOM 2018 N N . PRO A 1 253 ? 21.781 -7.575 4.693 1.00 85.94 253 PRO A N 1
ATOM 2019 C CA . PRO A 1 253 ? 22.983 -8.152 4.095 1.00 85.94 253 PRO A CA 1
ATOM 2020 C C . PRO A 1 253 ? 22.775 -8.393 2.593 1.00 85.94 253 PRO A C 1
ATOM 2022 O O . PRO A 1 253 ? 22.023 -9.278 2.203 1.00 85.94 253 PRO A O 1
ATOM 2025 N N . ILE A 1 254 ? 23.439 -7.604 1.744 1.00 82.88 254 ILE A N 1
ATOM 2026 C CA . ILE A 1 254 ? 23.312 -7.691 0.273 1.00 82.88 254 ILE A CA 1
ATOM 2027 C C . ILE A 1 254 ? 24.192 -8.816 -0.305 1.00 82.88 254 ILE A C 1
ATOM 2029 O O . ILE A 1 254 ? 23.916 -9.331 -1.384 1.00 82.88 254 ILE A O 1
ATOM 2033 N N . SER A 1 255 ? 25.234 -9.237 0.421 1.00 85.75 255 SER A N 1
ATOM 2034 C CA . SER A 1 255 ? 26.195 -10.253 -0.034 1.00 85.75 255 SER A CA 1
ATOM 2035 C C . SER A 1 255 ? 25.593 -11.649 -0.208 1.00 85.75 255 SER A C 1
ATOM 2037 O O . SER A 1 255 ? 26.080 -12.428 -1.023 1.00 85.75 255 SER A O 1
ATOM 2039 N N . ASN A 1 256 ? 24.535 -11.972 0.538 1.00 91.56 256 ASN A N 1
ATOM 2040 C CA . ASN A 1 256 ? 23.834 -13.245 0.444 1.00 91.56 256 ASN A CA 1
ATOM 2041 C C . ASN A 1 256 ? 22.342 -12.988 0.207 1.00 91.56 256 ASN A C 1
ATOM 2043 O O . ASN A 1 256 ? 21.615 -12.601 1.122 1.00 91.56 256 ASN A O 1
ATOM 2047 N N . LEU A 1 257 ? 21.891 -13.240 -1.025 1.00 90.38 257 LEU A N 1
ATOM 2048 C CA . LEU A 1 257 ? 20.507 -13.022 -1.458 1.00 90.38 257 LEU A CA 1
ATOM 2049 C C . LEU A 1 257 ? 19.485 -13.774 -0.592 1.00 90.38 257 LEU A C 1
ATOM 2051 O O . LEU A 1 257 ? 18.417 -13.234 -0.314 1.00 90.38 257 LEU A O 1
ATOM 2055 N N . TYR A 1 258 ? 19.806 -14.982 -0.118 1.00 92.31 258 TYR A N 1
ATOM 2056 C CA . TYR A 1 258 ? 18.913 -15.731 0.770 1.00 92.31 258 TYR A CA 1
ATOM 2057 C C . TYR A 1 258 ? 18.708 -14.996 2.100 1.00 92.31 258 TYR A C 1
ATOM 2059 O O . TYR A 1 258 ? 17.572 -14.793 2.533 1.00 92.31 258 TYR A O 1
ATOM 2067 N N . LEU A 1 259 ? 19.802 -14.531 2.716 1.00 93.94 259 LEU A N 1
ATOM 2068 C CA . LEU A 1 259 ? 19.730 -13.738 3.946 1.00 93.94 259 LEU A CA 1
ATOM 2069 C C . LEU A 1 259 ? 19.019 -12.403 3.712 1.00 93.94 259 LEU A C 1
ATOM 2071 O O . LEU A 1 259 ? 18.266 -11.971 4.579 1.00 93.94 259 LEU A O 1
ATOM 2075 N N . TYR A 1 260 ? 19.204 -11.776 2.548 1.00 93.25 260 TYR A N 1
ATOM 2076 C CA . TYR A 1 260 ? 18.506 -10.544 2.186 1.00 93.25 260 TYR A CA 1
ATOM 2077 C C . TYR A 1 260 ? 16.983 -10.727 2.189 1.00 93.25 260 TYR A C 1
ATOM 2079 O O . TYR A 1 260 ? 16.277 -9.983 2.869 1.00 93.25 260 TYR A O 1
ATOM 2087 N N . TYR A 1 261 ? 16.472 -11.723 1.458 1.00 94.12 261 TYR A N 1
ATOM 2088 C CA . TYR A 1 261 ? 15.030 -11.954 1.342 1.00 94.12 261 TYR A CA 1
ATOM 2089 C C . TYR A 1 261 ? 14.406 -12.429 2.655 1.00 94.12 261 TYR A C 1
ATOM 2091 O O . TYR A 1 261 ? 13.334 -11.950 3.029 1.00 94.12 261 TYR A O 1
ATOM 2099 N N . MET A 1 262 ? 15.096 -13.300 3.397 1.00 94.81 262 MET A N 1
ATOM 2100 C CA . MET A 1 262 ? 14.638 -13.731 4.719 1.00 94.81 262 MET A CA 1
ATOM 2101 C C . MET A 1 262 ? 14.603 -12.558 5.708 1.00 94.81 262 MET A C 1
ATOM 2103 O O . MET A 1 262 ? 13.630 -12.397 6.442 1.00 94.81 262 MET A O 1
ATOM 2107 N N . ALA A 1 263 ? 15.617 -11.687 5.686 1.00 94.06 263 ALA A N 1
ATOM 2108 C CA . ALA A 1 263 ? 15.620 -10.470 6.490 1.00 94.06 263 ALA A CA 1
ATOM 2109 C C . ALA A 1 263 ? 14.470 -9.533 6.100 1.00 94.06 263 ALA A C 1
ATOM 2111 O O . ALA A 1 263 ? 13.804 -9.014 6.990 1.00 94.06 263 ALA A O 1
ATOM 2112 N N . THR A 1 264 ? 14.179 -9.354 4.803 1.00 92.81 264 THR A N 1
ATOM 2113 C CA . THR A 1 264 ? 13.004 -8.588 4.350 1.00 92.81 264 THR A CA 1
ATOM 2114 C C . THR A 1 264 ? 11.711 -9.175 4.919 1.00 92.81 264 THR A C 1
ATOM 2116 O O . THR A 1 264 ? 10.891 -8.422 5.443 1.00 92.81 264 THR A O 1
ATOM 2119 N N . PHE A 1 265 ? 11.523 -10.494 4.854 1.00 95.12 265 PHE A N 1
ATOM 2120 C CA . PHE A 1 265 ? 10.328 -11.148 5.391 1.00 95.12 265 PHE A CA 1
ATOM 2121 C C . PHE A 1 265 ? 10.172 -10.908 6.893 1.00 95.12 265 PHE A C 1
ATOM 2123 O O . PHE A 1 265 ? 9.147 -10.386 7.332 1.00 95.12 265 PHE A O 1
ATOM 2130 N N . ILE A 1 266 ? 11.212 -11.221 7.672 1.00 95.25 266 ILE A N 1
ATOM 2131 C CA . ILE A 1 266 ? 11.199 -11.081 9.133 1.00 95.25 266 ILE A CA 1
ATOM 2132 C C . ILE A 1 266 ? 10.977 -9.621 9.524 1.00 95.25 266 ILE A C 1
ATOM 2134 O O . ILE A 1 266 ? 10.136 -9.337 10.368 1.00 95.25 266 ILE A O 1
ATOM 2138 N N . GLN A 1 267 ? 11.669 -8.684 8.876 1.00 93.00 267 GLN A N 1
ATOM 2139 C CA . GLN A 1 267 ? 11.537 -7.257 9.150 1.00 93.00 267 GLN A CA 1
ATOM 2140 C C . GLN A 1 267 ? 10.099 -6.772 8.935 1.00 93.00 267 GLN A C 1
ATOM 2142 O O . GLN A 1 267 ? 9.562 -6.083 9.796 1.00 93.00 267 GLN A O 1
ATOM 2147 N N . ASN A 1 268 ? 9.446 -7.149 7.832 1.00 92.75 268 ASN A N 1
ATOM 2148 C CA . ASN A 1 268 ? 8.070 -6.717 7.559 1.00 92.75 268 ASN A CA 1
ATOM 2149 C C . ASN A 1 268 ? 7.037 -7.438 8.432 1.00 92.75 268 ASN A C 1
ATOM 2151 O O . ASN A 1 268 ? 6.054 -6.821 8.839 1.00 92.75 268 ASN A O 1
ATOM 2155 N N . MET A 1 269 ? 7.293 -8.697 8.794 1.00 95.31 269 MET A N 1
ATOM 2156 C CA . MET A 1 269 ? 6.507 -9.422 9.793 1.00 95.31 269 MET A CA 1
ATOM 2157 C C . MET A 1 269 ? 6.569 -8.730 11.156 1.00 95.31 269 MET A C 1
ATOM 2159 O O . MET A 1 269 ? 5.530 -8.458 11.758 1.00 95.31 269 MET A O 1
ATOM 2163 N N . SER A 1 270 ? 7.771 -8.378 11.620 1.00 94.56 270 SER A N 1
ATOM 2164 C CA . SER A 1 270 ? 7.972 -7.649 12.871 1.00 94.56 270 SER A CA 1
ATOM 2165 C C . SER A 1 270 ? 7.346 -6.259 12.826 1.00 94.56 270 SER A C 1
ATOM 2167 O O . SER A 1 270 ? 6.632 -5.902 13.757 1.00 94.56 270 SER A O 1
ATOM 2169 N N . ILE A 1 271 ? 7.551 -5.495 11.747 1.00 92.12 271 ILE A N 1
ATOM 2170 C CA . ILE A 1 271 ? 6.949 -4.164 11.583 1.00 92.12 271 ILE A CA 1
ATOM 2171 C C . ILE A 1 271 ? 5.427 -4.256 11.680 1.00 92.12 271 ILE A C 1
ATOM 2173 O O . ILE A 1 271 ? 4.833 -3.502 12.445 1.00 92.12 271 ILE A O 1
ATOM 2177 N N . SER A 1 272 ? 4.803 -5.182 10.946 1.00 93.75 272 SER A N 1
ATOM 2178 C CA . SER A 1 272 ? 3.347 -5.330 10.960 1.00 93.75 272 SER A CA 1
ATOM 2179 C C . SER A 1 272 ? 2.823 -5.777 12.323 1.00 93.75 272 SER A C 1
ATOM 2181 O O . SER A 1 272 ? 1.785 -5.290 12.757 1.00 93.75 272 SER A O 1
ATOM 2183 N N . PHE A 1 273 ? 3.519 -6.681 13.017 1.00 95.25 273 PHE A N 1
ATOM 2184 C CA . PHE A 1 273 ? 3.122 -7.098 14.361 1.00 95.25 273 PHE A CA 1
ATOM 2185 C C . PHE A 1 273 ? 3.208 -5.938 15.358 1.00 95.25 273 PHE A C 1
ATOM 2187 O O . PHE A 1 273 ? 2.269 -5.669 16.109 1.00 95.25 273 PHE A O 1
ATOM 2194 N N . VAL A 1 274 ? 4.336 -5.225 15.355 1.00 94.12 274 VAL A N 1
ATOM 2195 C CA . VAL A 1 274 ? 4.591 -4.152 16.314 1.00 94.12 274 VAL A CA 1
ATOM 2196 C C . VAL A 1 274 ? 3.643 -2.977 16.082 1.00 94.12 274 VAL A C 1
ATOM 2198 O O . VAL A 1 274 ? 3.072 -2.482 17.050 1.00 94.12 274 VAL A O 1
ATOM 2201 N N . SER A 1 275 ? 3.422 -2.555 14.835 1.00 91.94 275 SER A N 1
ATOM 2202 C CA . SER A 1 275 ? 2.555 -1.409 14.532 1.00 91.94 275 SER A CA 1
ATOM 2203 C C . SER A 1 275 ? 1.069 -1.689 14.769 1.00 91.94 275 SER A C 1
ATOM 2205 O O . SER A 1 275 ? 0.348 -0.790 15.192 1.00 91.94 275 SER A O 1
ATOM 2207 N N . VAL A 1 276 ? 0.603 -2.922 14.540 1.00 90.81 276 VAL A N 1
ATOM 2208 C CA . VAL A 1 276 ? -0.824 -3.270 14.664 1.00 90.81 276 VAL A CA 1
ATOM 2209 C C . VAL A 1 276 ? -1.206 -3.720 16.074 1.00 90.81 276 VAL A C 1
ATOM 2211 O O . VAL A 1 276 ? -2.331 -3.465 16.495 1.00 90.81 276 VAL A O 1
ATOM 2214 N N . ALA A 1 277 ? -0.311 -4.380 16.815 1.00 92.94 277 ALA A N 1
ATOM 2215 C CA . ALA A 1 277 ? -0.631 -4.932 18.134 1.00 92.94 277 ALA A CA 1
ATOM 2216 C C . ALA A 1 277 ? 0.118 -4.238 19.278 1.00 92.94 277 ALA A C 1
ATOM 2218 O O . ALA A 1 277 ? -0.503 -3.776 20.234 1.00 92.94 277 ALA A O 1
ATOM 2219 N N . LEU A 1 278 ? 1.448 -4.150 19.196 1.00 93.56 278 LEU A N 1
ATOM 2220 C CA . LEU A 1 278 ? 2.262 -3.721 20.338 1.00 93.56 278 LEU A CA 1
ATOM 2221 C C . LEU A 1 278 ? 2.186 -2.210 20.596 1.00 93.56 278 LEU A C 1
ATOM 2223 O O . LEU A 1 278 ? 2.011 -1.798 21.739 1.00 93.56 278 LEU A O 1
ATOM 2227 N N . VAL A 1 279 ? 2.314 -1.381 19.556 1.00 93.00 279 VAL A N 1
ATOM 2228 C CA . VAL A 1 279 ? 2.283 0.084 19.694 1.00 93.00 279 VAL A CA 1
ATOM 2229 C C . VAL A 1 279 ? 0.937 0.566 20.241 1.00 93.00 279 VAL A C 1
ATOM 2231 O O . VAL A 1 279 ? 0.969 1.284 21.242 1.00 93.00 279 VAL A O 1
ATOM 2234 N N . PRO A 1 280 ? -0.228 0.157 19.691 1.00 91.44 280 PRO A N 1
ATOM 2235 C CA . PRO A 1 280 ? -1.519 0.551 20.252 1.00 91.44 280 PRO A CA 1
ATOM 2236 C C . PRO A 1 280 ? -1.655 0.148 21.723 1.00 91.44 280 PRO A C 1
ATOM 2238 O O . PRO A 1 280 ? -2.049 0.970 22.546 1.00 91.44 280 PRO A O 1
ATOM 2241 N N . PHE A 1 281 ? -1.242 -1.073 22.076 1.00 91.75 281 PHE A N 1
ATOM 2242 C CA . PHE A 1 281 ? -1.300 -1.568 23.450 1.00 91.75 281 PHE A CA 1
ATOM 2243 C C . PHE A 1 281 ? -0.451 -0.728 24.414 1.00 91.75 281 PHE A C 1
ATOM 2245 O O . PHE A 1 281 ? -0.933 -0.297 25.464 1.00 91.75 281 PHE A O 1
ATOM 2252 N N . VAL A 1 282 ? 0.810 -0.457 24.063 1.00 92.19 282 VAL A N 1
ATOM 2253 C CA . VAL A 1 282 ? 1.724 0.330 24.905 1.00 92.19 282 VAL A CA 1
ATOM 2254 C C . VAL A 1 282 ? 1.234 1.769 25.037 1.00 92.19 282 VAL A C 1
ATOM 2256 O O . VAL A 1 282 ? 1.152 2.285 26.153 1.00 92.19 282 VAL A O 1
ATOM 2259 N N . VAL A 1 283 ? 0.861 2.407 23.924 1.00 90.94 283 VAL A N 1
ATOM 2260 C CA . VAL A 1 283 ? 0.362 3.790 23.924 1.00 90.94 283 VAL A CA 1
ATOM 2261 C C . VAL A 1 283 ? -0.901 3.896 24.769 1.00 90.94 283 VAL A C 1
ATOM 2263 O O . VAL A 1 283 ? -0.984 4.783 25.615 1.00 90.94 283 VAL A O 1
ATOM 2266 N N . ARG A 1 284 ? -1.853 2.973 24.605 1.00 87.38 284 ARG A N 1
ATOM 2267 C CA . ARG A 1 284 ? -3.103 2.962 25.372 1.00 87.38 284 ARG A CA 1
ATOM 2268 C C . ARG A 1 284 ? -2.866 2.726 26.859 1.00 87.38 284 ARG A C 1
ATOM 2270 O O . ARG A 1 284 ? -3.455 3.413 27.687 1.00 87.38 284 ARG A O 1
ATOM 2277 N N . THR A 1 285 ? -1.962 1.812 27.204 1.00 88.31 285 THR A N 1
ATOM 2278 C CA . THR A 1 285 ? -1.600 1.541 28.601 1.00 88.31 285 THR A CA 1
ATOM 2279 C C . THR A 1 285 ? -1.027 2.792 29.269 1.00 88.31 285 THR A C 1
ATOM 2281 O O . THR A 1 285 ? -1.466 3.167 30.354 1.00 88.31 285 THR A O 1
ATOM 2284 N N . ILE A 1 286 ? -0.095 3.483 28.606 1.00 88.88 286 ILE A N 1
ATOM 2285 C CA . ILE A 1 286 ? 0.493 4.733 29.113 1.00 88.88 286 ILE A CA 1
ATOM 2286 C C . ILE A 1 286 ? -0.563 5.843 29.187 1.00 88.88 286 ILE A C 1
ATOM 2288 O O . ILE A 1 286 ? -0.625 6.578 30.171 1.00 88.88 286 ILE A O 1
ATOM 2292 N N . TRP A 1 287 ? -1.416 5.951 28.169 1.00 85.81 287 TRP A N 1
ATOM 2293 C CA . TRP A 1 287 ? -2.483 6.947 28.118 1.00 85.81 287 TRP A CA 1
ATOM 2294 C C . TRP A 1 287 ? -3.457 6.798 29.293 1.00 85.81 287 TRP A C 1
ATOM 2296 O O . TRP A 1 287 ? -3.725 7.770 29.998 1.00 85.81 287 TRP A O 1
ATOM 2306 N N . ASN A 1 288 ? -3.905 5.571 29.570 1.00 83.44 288 ASN A N 1
ATOM 2307 C CA . ASN A 1 288 ? -4.802 5.265 30.683 1.00 83.44 288 ASN A CA 1
ATOM 2308 C C . ASN A 1 288 ? -4.159 5.553 32.051 1.00 83.44 288 ASN A C 1
ATOM 2310 O O . ASN A 1 288 ? -4.835 6.050 32.952 1.00 83.44 288 ASN A O 1
ATOM 2314 N N . LEU A 1 289 ? -2.854 5.293 32.207 1.00 83.81 289 LEU A N 1
ATOM 2315 C CA . LEU A 1 289 ? -2.113 5.618 33.434 1.00 83.81 289 LEU A CA 1
ATOM 2316 C C . LEU A 1 289 ? -2.041 7.130 33.696 1.00 83.81 289 LEU A C 1
ATOM 2318 O O . LEU A 1 289 ? -2.064 7.547 34.851 1.00 83.81 289 LEU A O 1
ATOM 2322 N N . ASN A 1 290 ? -1.985 7.947 32.644 1.00 76.50 290 ASN A N 1
ATOM 2323 C CA . ASN A 1 290 ? -1.921 9.404 32.767 1.00 76.50 290 ASN A CA 1
ATOM 2324 C C . ASN A 1 290 ? -3.293 10.053 33.013 1.00 76.50 290 ASN A C 1
ATOM 2326 O O . ASN A 1 290 ? -3.355 11.124 33.611 1.00 76.50 290 ASN A O 1
ATOM 2330 N N . GLN A 1 291 ? -4.386 9.421 32.573 1.00 70.50 291 GLN A N 1
ATOM 2331 C CA . GLN A 1 291 ? -5.758 9.899 32.815 1.00 70.50 291 GLN A CA 1
ATOM 2332 C C . GLN A 1 291 ? -6.205 9.677 34.272 1.00 70.50 291 GLN A C 1
ATOM 2334 O O . GLN A 1 291 ? -7.021 10.436 34.788 1.00 70.50 291 GLN A O 1
ATOM 2339 N N . PHE A 1 292 ? -5.640 8.677 34.958 1.00 55.94 292 PHE A N 1
ATOM 2340 C CA . PHE A 1 292 ? -5.898 8.400 36.372 1.00 55.94 292 PHE A CA 1
ATOM 2341 C C . PHE A 1 292 ? -4.583 8.321 37.158 1.00 55.94 292 PHE A C 1
ATOM 2343 O O . PHE A 1 292 ? -4.108 7.217 37.455 1.00 55.94 292 PHE A O 1
ATOM 2350 N N . PRO A 1 293 ? -3.981 9.462 37.546 1.00 48.06 293 PRO A N 1
ATOM 2351 C CA . PRO A 1 293 ? -2.912 9.424 38.525 1.00 48.06 293 PRO A CA 1
ATOM 2352 C C . PRO A 1 293 ? -3.517 8.858 39.807 1.00 48.06 293 PRO A C 1
ATOM 2354 O O . PRO A 1 293 ? -4.484 9.399 40.339 1.00 48.06 293 PRO A O 1
ATOM 2357 N N . LYS A 1 294 ? -2.989 7.716 40.257 1.00 42.81 294 LYS A N 1
ATOM 2358 C CA . LYS A 1 294 ? -3.379 7.061 41.506 1.00 42.81 294 LYS A CA 1
ATOM 2359 C C . LYS A 1 294 ? -3.520 8.109 42.615 1.00 42.81 294 LYS A C 1
ATOM 2361 O O . LYS A 1 294 ? -2.517 8.579 43.144 1.00 42.81 294 LYS A O 1
ATOM 2366 N N . THR A 1 295 ? -4.753 8.405 43.015 1.00 37.06 295 THR A N 1
ATOM 2367 C CA . THR A 1 295 ? -5.070 8.913 44.349 1.00 37.06 295 THR A CA 1
ATOM 2368 C C . THR A 1 295 ? -4.802 7.780 45.336 1.00 37.06 295 THR A C 1
ATOM 2370 O O . THR A 1 295 ? -5.688 7.062 45.786 1.00 37.06 295 THR A O 1
ATOM 2373 N N . VAL A 1 296 ? -3.520 7.544 45.596 1.00 36.50 296 VAL A N 1
ATOM 2374 C CA . VAL A 1 296 ? -3.038 6.754 46.722 1.00 36.50 296 VAL A CA 1
ATOM 2375 C C . VAL A 1 296 ? -2.313 7.750 47.602 1.00 36.50 296 VAL A C 1
ATOM 2377 O O . VAL A 1 296 ? -1.136 8.003 47.383 1.00 36.50 296 VAL A O 1
ATOM 2380 N N . VAL A 1 297 ? -3.079 8.376 48.492 1.00 34.41 297 VAL A N 1
ATOM 2381 C CA . VAL A 1 297 ? -2.773 8.854 49.852 1.00 34.41 297 VAL A CA 1
ATOM 2382 C C . VAL A 1 297 ? -3.953 9.766 50.225 1.00 34.41 297 VAL A C 1
ATOM 2384 O O . VAL A 1 297 ? -4.323 10.624 49.431 1.00 34.41 297 VAL A O 1
ATOM 2387 N N . ASP A 1 298 ? -4.539 9.512 51.399 1.00 31.53 298 ASP A N 1
ATOM 2388 C CA . ASP A 1 298 ? -5.754 10.105 51.998 1.00 31.53 298 ASP A CA 1
ATOM 2389 C C . ASP A 1 298 ? -7.071 9.455 51.511 1.00 31.53 298 ASP A C 1
ATOM 2391 O O . ASP A 1 298 ? -7.395 9.487 50.332 1.00 31.53 298 ASP A O 1
ATOM 2395 N N . THR A 1 299 ? -7.895 8.777 52.320 1.00 34.31 299 THR A N 1
ATOM 2396 C CA . THR A 1 299 ? -8.105 8.824 53.775 1.00 34.31 299 THR A CA 1
ATOM 2397 C C . THR A 1 299 ? -8.807 7.547 54.259 1.00 34.31 299 THR A C 1
ATOM 2399 O O . THR A 1 299 ? -9.591 6.922 53.546 1.00 34.31 299 THR A O 1
ATOM 2402 N N . HIS A 1 300 ? -8.533 7.185 55.514 1.00 31.38 300 HIS A N 1
ATOM 2403 C CA . HIS A 1 300 ? -9.356 6.316 56.354 1.00 31.38 300 HIS A CA 1
ATOM 2404 C C . HIS A 1 300 ? -10.859 6.621 56.208 1.00 31.38 300 HIS A C 1
ATOM 2406 O O . HIS A 1 300 ? -11.238 7.770 56.408 1.00 31.38 300 HIS A O 1
ATOM 2412 N N . LEU A 1 301 ? -11.690 5.601 55.947 1.00 31.75 301 LEU A N 1
ATOM 2413 C CA . LEU A 1 301 ? -12.952 5.268 56.644 1.00 31.75 301 LEU A CA 1
ATOM 2414 C C . LEU A 1 301 ? -13.818 4.309 55.798 1.00 31.75 301 LEU A C 1
ATOM 2416 O O . LEU A 1 301 ? -13.900 4.414 54.579 1.00 31.75 301 LEU A O 1
ATOM 2420 N N . ASP A 1 302 ? -14.458 3.380 56.505 1.00 32.72 302 ASP A N 1
ATOM 2421 C CA . ASP A 1 302 ? -15.526 2.461 56.094 1.00 32.72 302 ASP A CA 1
ATOM 2422 C C . ASP A 1 302 ? -15.208 1.241 55.216 1.00 32.72 302 ASP A C 1
ATOM 2424 O O . ASP A 1 302 ? -15.512 1.137 54.025 1.00 32.72 302 ASP A O 1
ATOM 2428 N N . GLN A 1 303 ? -14.760 0.196 55.921 1.00 30.62 303 GLN A N 1
ATOM 2429 C CA . GLN A 1 303 ? -15.101 -1.189 55.606 1.00 30.62 303 GLN A CA 1
ATOM 2430 C C . GLN A 1 303 ? -16.600 -1.442 55.878 1.00 30.62 303 GLN A C 1
ATOM 2432 O O . GLN A 1 303 ? -16.985 -1.900 56.949 1.00 30.62 303 GLN A O 1
ATOM 2437 N N . GLY A 1 304 ? -17.450 -1.163 54.887 1.00 31.55 304 GLY A N 1
ATOM 2438 C CA . GLY A 1 304 ? -18.821 -1.683 54.791 1.00 31.55 304 GLY A CA 1
ATOM 2439 C C . GLY A 1 304 ? -18.936 -2.688 53.632 1.00 31.55 304 GLY A C 1
ATOM 2440 O O . GLY A 1 304 ? -18.253 -2.523 52.616 1.00 31.55 304 GLY A O 1
ATOM 2441 N N . PRO A 1 305 ? -19.757 -3.753 53.730 1.00 32.91 305 PRO A N 1
ATOM 2442 C CA . PRO A 1 305 ? -19.710 -4.860 52.782 1.00 32.91 305 PRO A CA 1
ATOM 2443 C C . PRO A 1 305 ? -20.308 -4.440 51.434 1.00 32.91 305 PRO A C 1
ATOM 2445 O O . PRO A 1 305 ? -21.521 -4.288 51.282 1.00 32.91 305 PRO A O 1
ATOM 2448 N N . ARG A 1 306 ? -19.451 -4.277 50.417 1.00 34.00 306 ARG A N 1
ATOM 2449 C CA . ARG A 1 306 ? -19.880 -4.065 49.028 1.00 34.00 306 ARG A CA 1
ATOM 2450 C C . ARG A 1 306 ? -20.557 -5.324 48.488 1.00 34.00 306 ARG A C 1
ATOM 2452 O O . ARG A 1 306 ? -19.920 -6.262 48.011 1.00 34.00 306 ARG A O 1
ATOM 2459 N N . SER A 1 307 ? -21.883 -5.288 48.552 1.00 32.19 307 SER A N 1
ATOM 2460 C CA . SER A 1 307 ? -22.805 -6.054 47.722 1.00 32.19 307 SER A CA 1
ATOM 2461 C C . SER A 1 307 ? -22.327 -6.105 46.264 1.00 32.19 307 SER A C 1
ATOM 2463 O O . SER A 1 307 ? -22.032 -5.082 45.641 1.00 32.19 307 SER A O 1
ATOM 2465 N N . LYS A 1 308 ? -22.261 -7.326 45.725 1.00 30.61 308 LYS A N 1
ATOM 2466 C CA . LYS A 1 308 ? -22.000 -7.626 44.315 1.00 30.61 308 LYS A CA 1
ATOM 2467 C C . LYS A 1 308 ? -23.137 -7.065 43.451 1.00 30.61 308 LYS A C 1
ATOM 2469 O O . LYS A 1 308 ? -24.089 -7.782 43.149 1.00 30.61 308 LYS A O 1
ATOM 2474 N N . ARG A 1 309 ? -23.028 -5.817 42.983 1.00 31.11 309 ARG A N 1
ATOM 2475 C CA . ARG A 1 309 ? -23.804 -5.360 41.818 1.00 31.11 309 ARG A CA 1
ATOM 2476 C C . ARG A 1 309 ? -23.216 -5.982 40.555 1.00 31.11 309 ARG A C 1
ATOM 2478 O O . ARG A 1 309 ? -22.273 -5.470 39.962 1.00 31.11 309 ARG A O 1
ATOM 2485 N N . LYS A 1 310 ? -23.790 -7.123 40.173 1.00 33.59 310 LYS A N 1
ATOM 2486 C CA . LYS A 1 310 ? -23.800 -7.602 38.792 1.00 33.59 310 LYS A CA 1
ATOM 2487 C C . LYS A 1 310 ? -24.729 -6.699 37.971 1.00 33.59 310 LYS A C 1
ATOM 2489 O O . LYS A 1 310 ? -25.841 -6.445 38.412 1.00 33.59 310 LYS A O 1
ATOM 2494 N N . LEU A 1 311 ? -24.222 -6.277 36.810 1.00 29.50 311 LEU A N 1
ATOM 2495 C CA . LEU A 1 311 ? -24.912 -6.024 35.535 1.00 29.50 311 LEU A CA 1
ATOM 2496 C C . LEU A 1 311 ? -26.302 -5.374 35.562 1.00 29.50 311 LEU A C 1
ATOM 2498 O O . LEU A 1 311 ? -27.261 -6.025 35.945 1.00 29.50 311 LEU A O 1
ATOM 2502 N N . THR A 1 312 ? -26.407 -4.203 34.928 1.00 31.56 312 THR A N 1
ATOM 2503 C CA . THR A 1 312 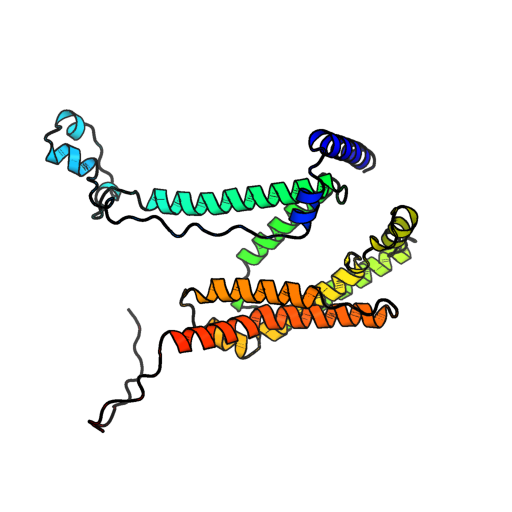? -27.386 -3.950 33.850 1.00 31.56 312 THR A CA 1
ATOM 2504 C C . THR A 1 312 ? -27.020 -2.647 33.142 1.00 31.56 312 THR A C 1
ATOM 2506 O O . THR A 1 312 ? -27.149 -1.573 33.721 1.00 31.56 312 THR A O 1
ATOM 2509 N N . ALA A 1 313 ? -26.581 -2.753 31.891 1.00 27.33 313 ALA A N 1
ATOM 2510 C CA . ALA A 1 313 ? -26.660 -1.681 30.910 1.00 27.33 313 ALA A CA 1
ATOM 2511 C C . ALA A 1 313 ? -27.550 -2.202 29.780 1.00 27.33 313 ALA A C 1
ATOM 2513 O O . ALA A 1 313 ? -27.146 -3.132 29.093 1.00 27.33 313 ALA A O 1
ATOM 2514 N N . TYR A 1 314 ? -28.761 -1.657 29.675 1.00 31.42 314 TYR A N 1
ATOM 2515 C CA . TYR A 1 314 ? -29.602 -1.586 28.477 1.00 31.42 314 TYR A CA 1
ATOM 2516 C C . TYR A 1 314 ? -30.690 -0.546 28.766 1.00 31.42 314 TYR A C 1
ATOM 2518 O O . TYR A 1 314 ? -31.514 -0.789 29.644 1.00 31.42 314 TYR A O 1
ATOM 2526 N N . PHE A 1 315 ? -30.596 0.612 28.109 1.00 38.38 315 PHE A N 1
ATOM 2527 C CA . PHE A 1 315 ? -31.634 1.409 27.433 1.00 38.38 315 PHE A CA 1
ATOM 2528 C C . PHE A 1 315 ? -31.027 2.758 27.038 1.00 38.38 315 PHE A C 1
ATOM 2530 O O . PHE A 1 315 ? -30.346 3.366 27.893 1.00 38.38 315 PHE A O 1
#

pLDDT: mean 81.38, std 18.18, range [27.33, 96.88]

Mean predicted aligned error: 13.02 Å

Secondary structure (DSSP, 8-state):
-HHHHHHHHHHHHHHHHHTTT-HHHHHHHHH-------------GGG--PPPHHHHHHHTT-HHHHHH----GGGG--S-SSS-HHHHHHHHHHHHHHHHHHHHHHHHHHHHHTTSS-HHHHHHHHHHHHHHHHHHHHS-GGG--HHHHHHHHHHHHHHHHHHHHHHHHTT--TTHHHHHHHHH-S-GGG--GGGSHHHHHHHHHHHHHHHHHHHHSHHHHHHHH-----THHHHHHHHHHHHHHHHHTSPP-SS-HHHHHHHHHHHHHHHHHIIIIIHHHHHHHHHHHHHS----S------------------

Radius of gyration: 28.52 Å; Cα contacts (8 Å, |Δi|>4): 203; chains: 1; bounding box: 73×64×86 Å

Foldseek 3Di:
DVVLVVVQVVVLVVLCVVPPPCLVVLVVLLVDLDDDDDDDDDDDPPQQAAAQPQVVCVVVVVPVCNVVDDDDPVSPDPGHPPPDPVVVVVVVVVVVVVSVVVSLVSNLSSCSNVVVDGNVRSVVVVVVVVVVVVVVVVDPPLPDALVVLVVVLVVLVVVVVVVCVVCVVVVHHLCVVLVVCCVPPPDPVPSDPCPRPLVVSLQVNLLSNLLNCQCPDPQQVVLVVPPDPDPLVVVLVVVLVVVLVVLVPDDFDPVDVVSRSNSSSPSNSVSNNCSNGVSSSVSVVVVVCVVDVDPPDDDDDDPDDDDDDDDDDDD

Sequence (315 aa):
MEALHHGGIWFEVWLQKTMHGQADRFLSITKVGDPDLLILYLFPFVILHGERPYWYVYEHGMNDAASQLKQFSLTCETGPGSPSGHAMITASVWYIIVWAYIKYVVLAISRLYIATHFPHQVLLGSAIGLAVGWFFTKSPVKRLRMEHCLFLTLFLSITAAIVYSAMLAMGVDPHWSVQLALKWCQNREWVHLNTSPLNALFRDTGAIVGLGWAVESRFFVDTTYDIHRDGSEVITAVVSFLLVQLCASIPRPISNLYLYYMATFIQNMSISFVSVALVPFVVRTIWNLNQFPKTVVDTHLDQGPRSKRKLTAYF

InterPro domains:
  IPR000326 Phosphatidic acid phosphatase type 2/haloperoxidase [PF01569] (49-143)
  IPR000326 Phosphatidic acid phosphatase type 2/haloperoxidase [SM00014] (32-137)
  IPR016275 Glucose-6-phosphatase [PIRSF000905] (1-290)
  IPR036938 Phosphatidic acid phosphatase type 2/haloperoxidase superfamily [SSF48317] (10-145)

Solvent-accessible surface area (backbone atoms only — not comparable to full-atom values): 18432 Å² total; per-residue (Å²): 107,67,71,58,51,55,53,32,50,55,48,31,54,48,49,40,64,75,51,62,90,42,62,69,58,36,56,45,50,74,73,47,90,71,79,93,81,85,91,85,83,90,81,72,86,78,54,57,83,27,74,40,72,80,54,47,34,65,77,69,67,37,59,75,59,50,78,70,58,81,86,54,88,81,71,74,62,91,68,54,44,28,70,51,63,69,60,50,55,51,50,56,53,49,50,52,52,54,52,51,49,51,53,49,51,52,50,52,50,30,39,30,54,72,68,78,42,50,66,69,53,52,52,50,54,47,54,50,48,52,53,53,50,54,53,52,78,72,49,65,69,89,75,61,46,45,69,59,26,52,52,52,38,50,51,53,51,51,52,50,51,51,52,52,50,51,31,54,75,71,72,40,66,89,58,51,67,59,55,50,42,72,70,68,48,92,52,72,86,74,61,58,68,74,76,36,71,68,41,44,49,32,32,51,40,17,26,38,47,12,40,19,54,15,64,75,29,67,45,26,54,67,49,65,72,62,75,71,91,56,74,51,62,60,54,30,52,53,53,34,49,53,49,48,54,56,59,68,65,59,84,69,57,77,91,41,65,68,59,29,46,51,48,41,17,51,52,28,16,49,48,33,21,38,49,65,8,49,41,46,32,54,44,46,53,55,51,55,51,68,77,52,68,79,86,79,76,86,77,95,82,80,97,66,89,81,74,84,80,73,85,86,90,90,134

Organism: Trichuris trichiura (NCBI:txid36087)